Protein AF-0000000086488975 (afdb_homodimer)

Radius of gyration: 22.3 Å; Cα contacts (8 Å, |Δi|>4): 571; chains: 2; bounding box: 32×67×67 Å

Structure (mmCIF, N/CA/C/O backbone):
data_AF-0000000086488975-model_v1
#
loop_
_entity.id
_entity.type
_entity.pdbx_description
1 polymer 'D-isomer specific 2-hydroxyacid dehydrogenase NAD-binding domain-containing protein'
#
loop_
_atom_site.group_PDB
_atom_site.id
_atom_site.type_symbol
_atom_site.label_atom_id
_atom_site.label_alt_id
_atom_site.label_comp_id
_atom_site.label_asym_id
_atom_site.label_entity_id
_atom_site.label_seq_id
_atom_site.pdbx_PDB_ins_code
_atom_site.Cartn_x
_atom_site.Cartn_y
_atom_site.Cartn_z
_atom_site.occupancy
_atom_site.B_iso_or_equiv
_atom_site.auth_seq_id
_atom_site.auth_comp_id
_atom_site.auth_asym_id
_atom_site.auth_atom_id
_atom_site.pdbx_PDB_model_num
ATOM 1 N N . MET A 1 1 ? -19.516 39.25 -17.031 1 18.53 1 MET A N 1
ATOM 2 C CA . MET A 1 1 ? -18.125 39.594 -16.766 1 18.53 1 MET A CA 1
ATOM 3 C C . MET A 1 1 ? -17.5 38.625 -15.758 1 18.53 1 MET A C 1
ATOM 5 O O . MET A 1 1 ? -16.266 38.5 -15.711 1 18.53 1 MET A O 1
ATOM 9 N N . VAL A 1 2 ? -18.234 38.375 -14.617 1 23.36 2 VAL A N 1
ATOM 10 C CA . VAL A 1 2 ? -17.906 37.781 -13.328 1 23.36 2 VAL A CA 1
ATOM 11 C C . VAL A 1 2 ? -17.453 36.344 -13.523 1 23.36 2 VAL A C 1
ATOM 13 O O . VAL A 1 2 ? -17.25 35.625 -12.547 1 23.36 2 VAL A O 1
ATOM 16 N N . ARG A 1 3 ? -17.609 35.688 -14.617 1 22.56 3 ARG A N 1
ATOM 17 C CA . ARG A 1 3 ? -17.797 34.312 -15.062 1 22.56 3 ARG A CA 1
ATOM 18 C C . ARG A 1 3 ? -16.484 33.531 -14.984 1 22.56 3 ARG A C 1
ATOM 20 O O . ARG A 1 3 ? -16.469 32.312 -15.188 1 22.56 3 ARG A O 1
ATOM 27 N N . HIS A 1 4 ? -15.367 34.062 -15.461 1 26.66 4 HIS A N 1
ATOM 28 C CA . HIS A 1 4 ? -14.133 33.5 -15.977 1 26.66 4 HIS A CA 1
ATOM 29 C C . HIS A 1 4 ? -13.289 32.906 -14.844 1 26.66 4 HIS A C 1
ATOM 31 O O . HIS A 1 4 ? -12.164 32.438 -15.078 1 26.66 4 HIS A O 1
ATOM 37 N N . LEU A 1 5 ? -13.438 33.469 -13.617 1 26.7 5 LEU A N 1
ATOM 38 C CA . LEU A 1 5 ? -12.555 33.188 -12.484 1 26.7 5 LEU A CA 1
ATOM 39 C C . LEU A 1 5 ? -12.562 31.703 -12.141 1 26.7 5 LEU A C 1
ATOM 41 O O . LEU A 1 5 ? -12 31.297 -11.125 1 26.7 5 LEU A O 1
ATOM 45 N N . HIS A 1 6 ? -13.469 30.922 -12.617 1 27.59 6 HIS A N 1
ATOM 46 C CA . HIS A 1 6 ? -13.867 29.578 -12.219 1 27.59 6 HIS A CA 1
ATOM 47 C C . HIS A 1 6 ? -12.734 28.578 -12.438 1 27.59 6 HIS A C 1
ATOM 49 O O . HIS A 1 6 ? -12.578 27.641 -11.656 1 27.59 6 HIS A O 1
ATOM 55 N N . ASP A 1 7 ? -12.227 28.391 -13.633 1 29.14 7 ASP A N 1
ATOM 56 C CA . ASP A 1 7 ? -11.492 27.297 -14.258 1 29.14 7 ASP A CA 1
ATOM 57 C C . ASP A 1 7 ? -10.055 27.25 -13.758 1 29.14 7 ASP A C 1
ATOM 59 O O . ASP A 1 7 ? -9.273 26.391 -14.188 1 29.14 7 ASP A O 1
ATOM 63 N N . SER A 1 8 ? -9.32 28.344 -13.664 1 28.5 8 SER A N 1
ATOM 64 C CA . SER A 1 8 ? -7.891 28.547 -13.469 1 28.5 8 SER A CA 1
ATOM 65 C C . SER A 1 8 ? -7.406 27.891 -12.188 1 28.5 8 SER A C 1
ATOM 67 O O . SER A 1 8 ? -6.203 27.859 -11.914 1 28.5 8 SER A O 1
ATOM 69 N N . ASN A 1 9 ? -8.062 28.078 -11.039 1 29.06 9 ASN A N 1
ATOM 70 C CA . ASN A 1 9 ? -7.758 27.516 -9.727 1 29.06 9 ASN A CA 1
ATOM 71 C C . ASN A 1 9 ? -7.637 26 -9.773 1 29.06 9 ASN A C 1
ATOM 73 O O . ASN A 1 9 ? -7.539 25.344 -8.742 1 29.06 9 ASN A O 1
ATOM 77 N N . ARG A 1 10 ? -8.148 25.297 -10.758 1 27.75 10 ARG A N 1
ATOM 78 C CA . ARG A 1 10 ? -8.25 23.906 -11.188 1 27.75 10 ARG A CA 1
ATOM 79 C C . ARG A 1 10 ? -6.883 23.344 -11.562 1 27.75 10 ARG A C 1
ATOM 81 O O . ARG A 1 10 ? -6.641 22.141 -11.422 1 27.75 10 ARG A O 1
ATOM 88 N N . LYS A 1 11 ? -6.18 23.922 -12.68 1 31.08 11 LYS A N 1
ATOM 89 C CA . LYS A 1 11 ? -5.008 23.281 -13.266 1 31.08 11 LYS A CA 1
ATOM 90 C C . LYS A 1 11 ? -3.809 23.359 -12.328 1 31.08 11 LYS A C 1
ATOM 92 O O . LYS A 1 11 ? -2.695 22.984 -12.703 1 31.08 11 LYS A O 1
ATOM 97 N N . MET A 1 12 ? -3.367 24.484 -11.781 1 30.83 12 MET A N 1
ATOM 98 C CA . MET A 1 12 ? -2.186 24.641 -10.938 1 30.83 12 MET A CA 1
ATOM 99 C C . MET A 1 12 ? -2.207 23.656 -9.773 1 30.83 12 MET A C 1
ATOM 101 O O . MET A 1 12 ? -1.501 23.844 -8.781 1 30.83 12 MET A O 1
ATOM 105 N N . PRO A 1 13 ? -3.217 22.969 -9.43 1 36.94 13 PRO A N 1
ATOM 106 C CA . PRO A 1 13 ? -3.672 21.688 -8.883 1 36.94 13 PRO A CA 1
ATOM 107 C C . PRO A 1 13 ? -2.781 20.516 -9.289 1 36.94 13 PRO A C 1
ATOM 109 O O . PRO A 1 13 ? -3.146 19.359 -9.086 1 36.94 13 PRO A O 1
ATOM 112 N N . LEU A 1 14 ? -1.995 20.625 -10.266 1 36.88 14 LEU A N 1
ATOM 113 C CA . LEU A 1 14 ? -1.365 19.672 -11.172 1 36.88 14 LEU A CA 1
ATOM 114 C C . LEU A 1 14 ? -0.431 18.734 -10.406 1 36.88 14 LEU A C 1
ATOM 116 O O . LEU A 1 14 ? -0.487 17.516 -10.586 1 36.88 14 LEU A O 1
ATOM 120 N N . GLU A 1 15 ? 0.804 19.375 -10.188 1 36.97 15 GLU A N 1
ATOM 121 C CA . GLU A 1 15 ? 1.716 18.5 -9.453 1 36.97 15 GLU A CA 1
ATOM 122 C C . GLU A 1 15 ? 1.106 18.047 -8.133 1 36.97 15 GLU A C 1
ATOM 124 O O . GLU A 1 15 ? 1.262 16.891 -7.734 1 36.97 15 GLU A O 1
ATOM 129 N N . GLY A 1 16 ? 0.529 19.016 -7.312 1 38.84 16 GLY A N 1
ATOM 130 C CA . GLY A 1 16 ? -0.299 18.703 -6.16 1 38.84 16 GLY A CA 1
ATOM 131 C C . GLY A 1 16 ? -1.505 17.844 -6.496 1 38.84 16 GLY A C 1
ATOM 132 O O . GLY A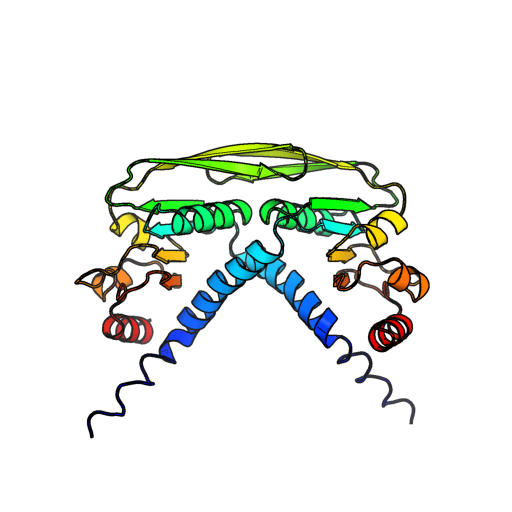 1 16 ? -1.89 16.969 -5.719 1 38.84 16 GLY A O 1
ATOM 133 N N . ASP A 1 17 ? -2.279 18.25 -7.559 1 44.53 17 ASP A N 1
ATOM 134 C CA . ASP A 1 17 ? -3.342 17.422 -8.109 1 44.53 17 ASP A CA 1
ATOM 135 C C . ASP A 1 17 ? -2.83 16.016 -8.43 1 44.53 17 ASP A C 1
ATOM 137 O O . ASP A 1 17 ? -3.523 15.031 -8.188 1 44.53 17 ASP A O 1
ATOM 141 N N . SER A 1 18 ? -1.696 16.156 -9.148 1 46.69 18 SER A N 1
ATOM 142 C CA . SER A 1 18 ? -1.121 14.859 -9.516 1 46.69 18 SER A CA 1
ATOM 143 C C . SER A 1 18 ? -0.828 14.016 -8.281 1 46.69 18 SER A C 1
ATOM 145 O O . SER A 1 18 ? -1.1 12.812 -8.258 1 46.69 18 SER A O 1
ATOM 147 N N . GLN A 1 19 ? -0.23 14.844 -7.352 1 47.66 19 GLN A N 1
ATOM 148 C CA . GLN A 1 19 ? 0.153 14.07 -6.176 1 47.66 19 GLN A CA 1
ATOM 149 C C . GLN A 1 19 ? -1.067 13.703 -5.336 1 47.66 19 GLN A C 1
ATOM 151 O O . GLN A 1 19 ? -1.127 12.609 -4.762 1 47.66 19 GLN A O 1
ATOM 156 N N . PHE A 1 20 ? -2.041 14.766 -5.398 1 50.91 20 PHE A N 1
ATOM 157 C CA . PHE A 1 20 ? -3.344 14.453 -4.82 1 50.91 20 PHE A CA 1
ATOM 158 C C . PHE A 1 20 ? -3.939 13.211 -5.473 1 50.91 20 PHE A C 1
ATOM 160 O O . PHE A 1 20 ? -4.453 12.328 -4.785 1 50.91 20 PHE A O 1
ATOM 167 N N . LYS A 1 21 ? -3.85 13.312 -6.637 1 56.5 21 LYS A N 1
ATOM 168 C CA . LYS A 1 21 ? -4.387 12.211 -7.43 1 56.5 21 LYS A CA 1
ATOM 169 C C . LYS A 1 21 ? -3.639 10.914 -7.141 1 56.5 21 LYS A C 1
ATOM 171 O O . LYS A 1 21 ? -4.242 9.836 -7.105 1 56.5 21 LYS A O 1
ATOM 176 N N . GLN A 1 22 ? -2.428 11.203 -6.672 1 60.34 22 GLN A N 1
ATOM 177 C CA . GLN A 1 22 ? -1.626 10.008 -6.43 1 60.34 22 GLN A CA 1
ATOM 178 C C . GLN A 1 22 ? -2.025 9.328 -5.125 1 60.34 22 GLN A C 1
ATOM 180 O O . GLN A 1 22 ? -2.244 8.117 -5.09 1 60.34 22 GLN A O 1
ATOM 185 N N . LEU A 1 23 ? -2.16 10.195 -4.027 1 62.16 23 LEU A N 1
ATOM 186 C CA . LEU A 1 23 ? -2.537 9.586 -2.754 1 62.16 23 LEU A CA 1
ATOM 187 C C . LEU A 1 23 ? -3.953 9.023 -2.82 1 62.16 23 LEU A C 1
ATOM 189 O O . LEU A 1 23 ? -4.223 7.945 -2.283 1 62.16 23 LEU A O 1
ATOM 193 N N . LYS A 1 24 ? -4.758 9.789 -3.439 1 65.38 24 LYS A N 1
ATOM 194 C CA . LYS A 1 24 ? -6.121 9.305 -3.633 1 65.38 24 LYS A CA 1
ATOM 195 C C . LYS A 1 24 ? -6.133 7.996 -4.414 1 65.38 24 LYS A C 1
ATOM 197 O O . LYS A 1 24 ? -6.859 7.062 -4.062 1 65.38 24 LYS A O 1
ATOM 202 N N . LYS A 1 25 ? -5.363 8.031 -5.367 1 69.5 25 LYS A N 1
ATOM 203 C CA . LYS A 1 25 ? -5.297 6.824 -6.188 1 69.5 25 LYS A CA 1
ATOM 204 C C . LYS A 1 25 ? -4.742 5.645 -5.395 1 69.5 25 LYS A C 1
ATOM 206 O O . LYS A 1 25 ? -5.262 4.531 -5.48 1 69.5 25 LYS A O 1
ATOM 211 N N . VAL A 1 26 ? -3.746 5.969 -4.637 1 68 26 VAL A N 1
ATOM 212 C CA . VAL A 1 26 ? -3.164 4.902 -3.83 1 68 26 VAL A CA 1
ATOM 213 C C . VAL A 1 26 ? -4.195 4.398 -2.82 1 68 26 VAL A C 1
ATOM 215 O O . VAL A 1 26 ? -4.32 3.191 -2.602 1 68 26 VAL A O 1
ATOM 218 N N . TYR A 1 27 ? -4.879 5.375 -2.32 1 70.88 27 TYR A N 1
ATOM 219 C CA . TYR A 1 27 ? -5.922 5.004 -1.37 1 70.88 27 TYR A CA 1
ATOM 220 C C . TYR A 1 27 ? -6.984 4.145 -2.039 1 70.88 27 TYR A C 1
ATOM 222 O O . TYR A 1 27 ? -7.391 3.111 -1.495 1 70.88 27 TYR A O 1
ATOM 230 N N . GLU A 1 28 ? -7.383 4.562 -3.121 1 74.44 28 GLU A N 1
ATOM 231 C CA . GLU A 1 28 ? -8.398 3.812 -3.852 1 74.44 28 GLU A CA 1
ATOM 232 C C . GLU A 1 28 ? -7.887 2.43 -4.242 1 74.44 28 GLU A C 1
ATOM 234 O O . GLU A 1 28 ? -8.602 1.436 -4.102 1 74.44 28 GLU A O 1
ATOM 239 N N . ASP A 1 29 ? -6.688 2.443 -4.633 1 75.06 29 ASP A N 1
ATOM 240 C CA . ASP A 1 29 ? -6.094 1.171 -5.031 1 75.06 29 ASP A CA 1
ATOM 241 C C . ASP A 1 29 ? -5.934 0.24 -3.832 1 75.06 29 ASP A C 1
ATOM 243 O O . ASP A 1 29 ? -6.23 -0.954 -3.924 1 75.06 29 ASP A O 1
ATOM 247 N N . ALA A 1 30 ? -5.48 0.81 -2.764 1 76.44 30 ALA A N 1
ATOM 248 C CA . ALA A 1 30 ? -5.305 0.006 -1.557 1 76.44 30 ALA A CA 1
ATOM 249 C C . ALA A 1 30 ? -6.633 -0.566 -1.078 1 76.44 30 ALA A C 1
ATOM 251 O O . ALA A 1 30 ? -6.711 -1.734 -0.689 1 76.44 30 ALA A O 1
ATOM 252 N N . ASN A 1 31 ? -7.59 0.26 -1.154 1 79 31 ASN A N 1
ATOM 253 C CA . ASN A 1 31 ? -8.906 -0.208 -0.74 1 79 31 ASN A CA 1
ATOM 254 C C . ASN A 1 31 ? -9.43 -1.305 -1.665 1 79 31 ASN A C 1
ATOM 256 O O . ASN A 1 31 ? -10.086 -2.244 -1.213 1 79 31 ASN A O 1
ATOM 260 N N . GLU A 1 32 ? -9.117 -1.188 -2.855 1 82 32 GLU A N 1
ATOM 261 C CA . GLU A 1 32 ? -9.562 -2.184 -3.828 1 82 32 GLU A CA 1
ATOM 262 C C . GLU A 1 32 ? -8.812 -3.498 -3.654 1 82 32 GLU A C 1
ATOM 264 O O . GLU A 1 32 ? -9.375 -4.574 -3.877 1 82 32 GLU A O 1
ATOM 269 N N . MET A 1 33 ? -7.641 -3.457 -3.156 1 85.94 33 MET A N 1
ATOM 270 C CA . MET A 1 33 ? -6.781 -4.637 -3.107 1 85.94 33 MET A CA 1
ATOM 271 C C . MET A 1 33 ? -6.906 -5.344 -1.763 1 85.94 33 MET A C 1
ATOM 273 O O . MET A 1 33 ? -6.676 -6.551 -1.669 1 85.94 33 MET A O 1
ATOM 277 N N . ALA A 1 34 ? -7.27 -4.543 -0.799 1 89.69 34 ALA A N 1
ATOM 278 C CA . ALA A 1 34 ? -7.387 -5.141 0.528 1 89.69 34 ALA A CA 1
ATOM 279 C C . ALA A 1 34 ? -8.367 -6.312 0.52 1 89.69 34 ALA A C 1
ATOM 281 O O . ALA A 1 34 ? -9.453 -6.215 -0.059 1 89.69 34 ALA A O 1
ATOM 282 N N . GLY A 1 35 ? -7.902 -7.441 1.062 1 94.19 35 GLY A N 1
ATOM 283 C CA . GLY A 1 35 ? -8.742 -8.625 1.168 1 94.19 35 GLY A CA 1
ATOM 284 C C . GLY A 1 35 ? -8.664 -9.516 -0.056 1 94.19 35 GLY A C 1
ATOM 285 O O . GLY A 1 35 ? -9.086 -10.68 -0.012 1 94.19 35 GLY A O 1
ATOM 286 N N . LYS A 1 36 ? -8.172 -9 -1.146 1 93.75 36 LYS A N 1
ATOM 287 C CA . LYS A 1 36 ? -7.973 -9.828 -2.334 1 93.75 36 LYS A CA 1
ATOM 288 C C . LYS A 1 36 ? -6.715 -10.688 -2.201 1 93.75 36 LYS A C 1
ATOM 290 O O . LYS A 1 36 ? -5.863 -10.414 -1.354 1 93.75 36 LYS A O 1
ATOM 295 N N . THR A 1 37 ? -6.613 -11.68 -3.041 1 97.12 37 THR A N 1
ATOM 296 C CA . THR A 1 37 ? -5.504 -12.617 -2.918 1 97.12 37 THR A CA 1
ATOM 297 C C . THR A 1 37 ? -4.418 -12.305 -3.945 1 97.12 37 THR A C 1
ATOM 299 O O . THR A 1 37 ? -4.691 -12.242 -5.145 1 97.12 37 THR A O 1
ATOM 302 N N . LEU A 1 38 ? -3.26 -12.141 -3.441 1 95.06 38 LEU A N 1
ATOM 303 C CA . LEU A 1 38 ? -2.057 -12.008 -4.258 1 95.06 38 LEU A CA 1
ATOM 304 C C . LEU A 1 38 ? -1.302 -13.328 -4.328 1 95.06 38 LEU A C 1
ATOM 306 O O . LEU A 1 38 ? -0.848 -13.844 -3.303 1 95.06 38 LEU A O 1
ATOM 310 N N . GLY A 1 39 ? -1.226 -13.875 -5.512 1 96.75 39 GLY A N 1
ATOM 311 C CA . GLY A 1 39 ? -0.365 -15.023 -5.777 1 96.75 39 GLY A CA 1
ATOM 312 C C . GLY A 1 39 ? 0.999 -14.625 -6.312 1 96.75 39 GLY A C 1
ATOM 313 O O . GLY A 1 39 ? 1.097 -13.977 -7.355 1 96.75 39 GLY A O 1
ATOM 314 N N . VAL A 1 40 ? 2.047 -15.055 -5.633 1 95 40 VAL A N 1
ATOM 315 C CA . VAL A 1 40 ? 3.406 -14.711 -6.043 1 95 40 VAL A CA 1
ATOM 316 C C . VAL A 1 40 ? 4.152 -15.977 -6.469 1 95 40 VAL A C 1
ATOM 318 O O . VAL A 1 40 ? 4.254 -16.938 -5.695 1 95 40 VAL A O 1
ATOM 321 N N . VAL A 1 41 ? 4.637 -15.961 -7.684 1 94.81 41 VAL A N 1
ATOM 322 C CA . VAL A 1 41 ? 5.426 -17.078 -8.195 1 94.81 41 VAL A CA 1
ATOM 323 C C . VAL A 1 41 ? 6.906 -16.703 -8.211 1 94.81 41 VAL A C 1
ATOM 325 O O . VAL A 1 41 ? 7.332 -15.867 -9.016 1 94.81 41 VAL A O 1
ATOM 328 N N . GLY A 1 42 ? 7.629 -17.328 -7.363 1 94.5 42 GLY A N 1
ATOM 329 C CA . GLY A 1 42 ? 9.023 -16.984 -7.141 1 94.5 42 GLY A CA 1
ATOM 330 C C . GLY A 1 42 ? 9.266 -16.312 -5.809 1 94.5 42 GLY A C 1
ATOM 331 O O . GLY A 1 42 ? 8.75 -15.211 -5.562 1 94.5 42 GLY A O 1
ATOM 332 N N . LEU A 1 43 ? 10.086 -16.969 -4.945 1 95.38 43 LEU A N 1
ATOM 333 C CA . LEU A 1 43 ? 10.344 -16.438 -3.611 1 95.38 43 LEU A CA 1
ATOM 334 C C . LEU A 1 43 ? 11.789 -15.945 -3.494 1 95.38 43 LEU A C 1
ATOM 336 O O . LEU A 1 43 ? 12.43 -16.141 -2.459 1 95.38 43 LEU A O 1
ATOM 340 N N . GLY A 1 44 ? 12.242 -15.438 -4.59 1 91.88 44 GLY A N 1
ATOM 341 C CA . GLY A 1 44 ? 13.492 -14.695 -4.555 1 91.88 44 GLY A CA 1
ATOM 342 C C . GLY A 1 44 ? 13.352 -13.312 -3.932 1 91.88 44 GLY A C 1
ATOM 343 O O . GLY A 1 44 ? 12.32 -13.008 -3.322 1 91.88 44 GLY A O 1
ATOM 344 N N . ARG A 1 45 ? 14.336 -12.5 -4.113 1 89.19 45 ARG A N 1
ATOM 345 C CA . ARG A 1 45 ? 14.398 -11.188 -3.482 1 89.19 45 ARG A CA 1
ATOM 346 C C . ARG A 1 45 ? 13.211 -10.32 -3.902 1 89.19 45 ARG A C 1
ATOM 348 O O . ARG A 1 45 ? 12.523 -9.742 -3.057 1 89.19 45 ARG A O 1
ATOM 355 N N . ILE A 1 46 ? 12.953 -10.281 -5.168 1 86.19 46 ILE A N 1
ATOM 356 C CA . ILE A 1 46 ? 11.906 -9.422 -5.691 1 86.19 46 ILE A CA 1
ATOM 357 C C . ILE A 1 46 ? 10.539 -9.977 -5.301 1 86.19 46 ILE A C 1
ATOM 359 O O . ILE A 1 46 ? 9.617 -9.219 -4.977 1 86.19 46 ILE A O 1
ATOM 363 N N . GLY A 1 47 ? 10.344 -11.297 -5.383 1 90.75 47 GLY A N 1
ATOM 364 C CA . GLY A 1 47 ? 9.102 -11.914 -4.941 1 90.75 47 GLY A CA 1
ATOM 365 C C . GLY A 1 47 ? 8.766 -11.609 -3.494 1 90.75 47 GLY A C 1
ATOM 366 O O . GLY A 1 47 ? 7.613 -11.312 -3.168 1 90.75 47 GLY A O 1
ATOM 367 N N . ILE A 1 48 ? 9.82 -11.594 -2.693 1 93.12 48 ILE A N 1
ATOM 368 C CA . ILE A 1 48 ? 9.656 -11.32 -1.27 1 93.12 48 ILE A CA 1
ATOM 369 C C . ILE A 1 48 ? 9.227 -9.867 -1.064 1 93.12 48 ILE A C 1
ATOM 371 O O . ILE A 1 48 ? 8.328 -9.586 -0.264 1 93.12 48 ILE A O 1
ATOM 375 N N . GLU A 1 49 ? 9.883 -8.992 -1.771 1 89.12 49 GLU A N 1
ATOM 376 C CA . GLU A 1 49 ? 9.484 -7.594 -1.664 1 89.12 49 GLU A CA 1
ATOM 377 C C . GLU A 1 49 ? 8.039 -7.395 -2.111 1 89.12 49 GLU A C 1
ATOM 379 O O . GLU A 1 49 ? 7.305 -6.605 -1.514 1 89.12 49 GLU A O 1
ATOM 384 N N . THR A 1 50 ? 7.637 -8.109 -3.125 1 89.25 50 THR A N 1
ATOM 385 C CA . THR A 1 50 ? 6.258 -8.047 -3.594 1 89.25 50 THR A CA 1
ATOM 386 C C . THR A 1 50 ? 5.293 -8.539 -2.52 1 89.25 50 THR A C 1
ATOM 388 O O . THR A 1 50 ? 4.242 -7.938 -2.293 1 89.25 50 THR A O 1
ATOM 391 N N . ILE A 1 51 ? 5.688 -9.562 -1.866 1 94.19 51 ILE A N 1
ATOM 392 C CA . ILE A 1 51 ? 4.863 -10.117 -0.796 1 94.19 51 ILE A CA 1
ATOM 393 C C . ILE A 1 51 ? 4.715 -9.094 0.325 1 94.19 51 ILE A C 1
ATOM 395 O O . ILE A 1 51 ? 3.611 -8.883 0.836 1 94.19 51 ILE A O 1
ATOM 399 N N . LYS A 1 52 ? 5.816 -8.445 0.694 1 92.5 52 LYS A N 1
ATOM 400 C CA . LYS A 1 52 ? 5.773 -7.438 1.754 1 92.5 52 LYS A CA 1
ATOM 401 C C . LYS A 1 52 ? 4.777 -6.332 1.425 1 92.5 52 LYS A C 1
ATOM 403 O O . LYS A 1 52 ? 3.994 -5.918 2.283 1 92.5 52 LYS A O 1
ATOM 408 N N . ILE A 1 53 ? 4.836 -6 0.186 1 87.62 53 ILE A N 1
ATOM 409 C CA . ILE A 1 53 ? 3.934 -4.945 -0.257 1 87.62 53 ILE A CA 1
ATOM 410 C C . ILE A 1 53 ? 2.49 -5.434 -0.182 1 87.62 53 ILE A C 1
ATOM 412 O O . ILE A 1 53 ? 1.613 -4.727 0.32 1 87.62 53 ILE A O 1
ATOM 416 N N . GLY A 1 54 ? 2.189 -6.566 -0.681 1 91.56 54 GLY A N 1
ATOM 417 C CA . GLY A 1 54 ? 0.85 -7.125 -0.61 1 91.56 54 GLY A CA 1
ATOM 418 C C . GLY A 1 54 ? 0.309 -7.199 0.806 1 91.56 54 GLY A C 1
ATOM 419 O O . GLY A 1 54 ? -0.845 -6.844 1.056 1 91.56 54 GLY A O 1
ATOM 420 N N . ILE A 1 55 ? 1.184 -7.625 1.694 1 93.81 55 ILE A N 1
ATOM 421 C CA . ILE A 1 55 ? 0.785 -7.703 3.096 1 93.81 55 ILE A CA 1
ATOM 422 C C . ILE A 1 55 ? 0.446 -6.309 3.617 1 93.81 55 ILE A C 1
ATOM 424 O O . ILE A 1 55 ? -0.586 -6.117 4.262 1 93.81 55 ILE A O 1
ATOM 428 N N . GLY A 1 56 ? 1.279 -5.402 3.334 1 89.56 56 GLY A N 1
ATOM 429 C CA . GLY A 1 56 ? 1.055 -4.027 3.754 1 89.56 56 GLY A CA 1
ATOM 430 C C . GLY A 1 56 ? -0.246 -3.449 3.23 1 89.56 56 GLY A C 1
ATOM 431 O O . GLY A 1 56 ? -0.876 -2.623 3.896 1 89.56 56 GLY A O 1
ATOM 432 N N . LEU A 1 57 ? -0.639 -3.893 2.129 1 87.25 57 LEU A N 1
ATOM 433 C CA . LEU A 1 57 ? -1.852 -3.383 1.499 1 87.25 57 LEU A CA 1
ATOM 434 C C . LEU A 1 57 ? -3.082 -4.129 2.002 1 87.25 57 LEU A C 1
ATOM 436 O O . LEU A 1 57 ? -4.203 -3.855 1.564 1 87.25 57 LEU A O 1
ATOM 440 N N . GLY A 1 58 ? -2.838 -5.074 2.861 1 91.62 58 GLY A N 1
ATOM 441 C CA . GLY A 1 58 ? -3.945 -5.809 3.451 1 91.62 58 GLY A CA 1
ATOM 442 C C . GLY A 1 58 ? -4.426 -6.957 2.586 1 91.62 58 GLY A C 1
ATOM 443 O O . GLY A 1 58 ? -5.566 -7.406 2.721 1 91.62 58 GLY A O 1
ATOM 444 N N . MET A 1 59 ? -3.611 -7.434 1.721 1 93.81 59 MET A N 1
ATOM 445 C CA . MET A 1 59 ? -3.99 -8.531 0.836 1 93.81 59 MET A CA 1
ATOM 446 C C . MET A 1 59 ? -3.746 -9.875 1.507 1 93.81 59 MET A C 1
ATOM 448 O O . MET A 1 59 ? -2.932 -9.984 2.426 1 93.81 59 MET A O 1
ATOM 452 N N . ASN A 1 60 ? -4.496 -10.883 1.025 1 97.44 60 ASN 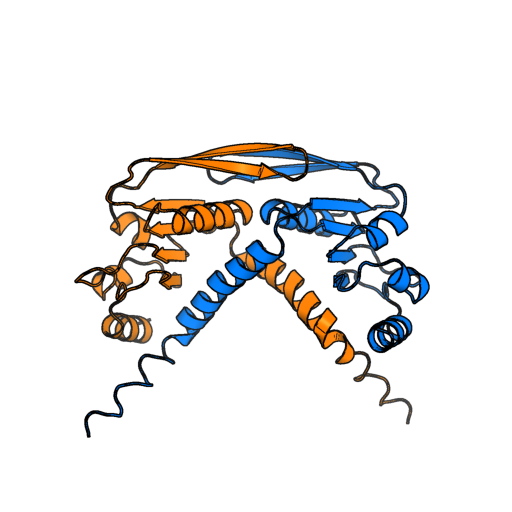A N 1
ATOM 453 C CA . ASN A 1 60 ? -4.078 -12.266 1.259 1 97.44 60 ASN A CA 1
ATOM 454 C C . ASN A 1 60 ? -2.932 -12.664 0.336 1 97.44 60 ASN A C 1
ATOM 456 O O . ASN A 1 60 ? -2.916 -12.297 -0.839 1 97.44 60 ASN A O 1
ATOM 460 N N . VAL A 1 61 ? -2.029 -13.492 0.89 1 97.88 61 VAL A N 1
ATOM 461 C CA . VAL A 1 61 ? -0.875 -13.836 0.067 1 97.88 61 VAL A CA 1
ATOM 462 C C . VAL A 1 61 ? -0.731 -15.359 -0.007 1 97.88 61 VAL A C 1
ATOM 464 O O . VAL A 1 61 ? -0.796 -16.047 1.016 1 97.88 61 VAL A O 1
ATOM 467 N N . ILE A 1 62 ? -0.592 -15.883 -1.166 1 98.38 62 ILE A N 1
ATOM 468 C CA . ILE A 1 62 ? -0.13 -17.234 -1.421 1 98.38 62 ILE A CA 1
ATOM 469 C C . ILE A 1 62 ? 1.071 -17.203 -2.363 1 98.38 62 ILE A C 1
ATOM 471 O O . ILE A 1 62 ? 1.189 -16.312 -3.199 1 98.38 62 ILE A O 1
ATOM 475 N N . ALA A 1 63 ? 1.925 -18.172 -2.223 1 98.44 63 ALA A N 1
ATOM 476 C CA . ALA A 1 63 ? 3.16 -18.141 -3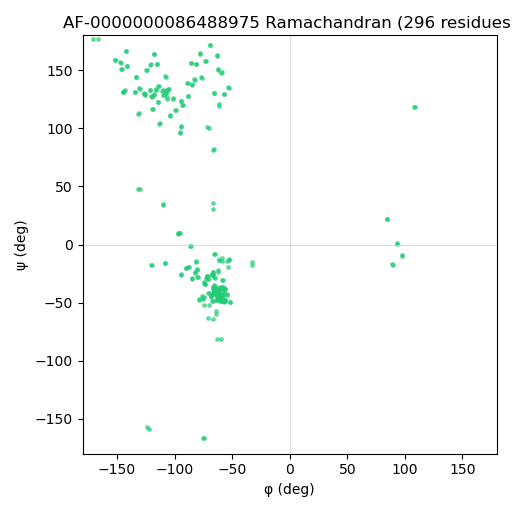 1 98.44 63 ALA A CA 1
ATOM 477 C C . ALA A 1 63 ? 3.539 -19.531 -3.48 1 98.44 63 ALA A C 1
ATOM 479 O O . ALA A 1 63 ? 3.119 -20.531 -2.895 1 98.44 63 ALA A O 1
ATOM 480 N N . TYR A 1 64 ? 4.266 -19.562 -4.582 1 97.94 64 TYR A N 1
ATOM 481 C CA . TYR A 1 64 ? 4.836 -20.781 -5.125 1 97.94 64 TYR A CA 1
ATOM 482 C C . TYR A 1 64 ? 6.289 -20.578 -5.531 1 97.94 64 TYR A C 1
ATOM 484 O O . TYR A 1 64 ? 6.625 -19.594 -6.184 1 97.94 64 TYR A O 1
ATOM 492 N N . ASP A 1 65 ? 7.066 -21.484 -5.09 1 96.5 65 ASP A N 1
ATOM 493 C CA . ASP A 1 65 ? 8.445 -21.578 -5.555 1 96.5 65 ASP A CA 1
ATOM 494 C C . ASP A 1 65 ? 8.906 -23.031 -5.668 1 96.5 65 ASP A C 1
ATOM 496 O O . ASP A 1 65 ? 8.711 -23.812 -4.742 1 96.5 65 ASP A O 1
ATOM 500 N N . LYS A 1 66 ? 9.477 -23.281 -6.746 1 93.19 66 LYS A N 1
ATOM 501 C CA . LYS A 1 66 ? 9.875 -24.656 -7.027 1 93.19 66 LYS A CA 1
ATOM 502 C C .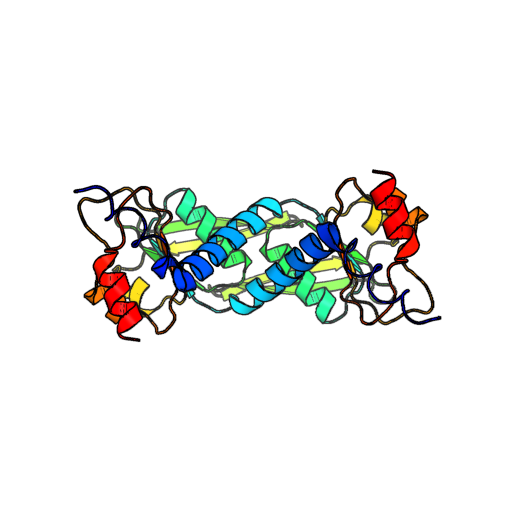 LYS A 1 66 ? 10.969 -25.109 -6.066 1 93.19 66 LYS A C 1
ATOM 504 O O . LYS A 1 66 ? 11.039 -26.297 -5.719 1 93.19 66 LYS A O 1
ATOM 509 N N . PHE A 1 67 ? 11.75 -24.234 -5.531 1 95.06 67 PHE A N 1
ATOM 510 C CA . PHE A 1 67 ? 12.953 -24.641 -4.816 1 95.06 67 PHE A CA 1
ATOM 511 C C . PHE A 1 67 ? 12.906 -24.172 -3.367 1 95.06 67 PHE A C 1
ATOM 513 O O . PHE A 1 67 ? 13.656 -24.672 -2.525 1 95.06 67 PHE A O 1
ATOM 520 N N . ILE A 1 68 ? 12.078 -23.25 -3.041 1 96.12 68 ILE A N 1
ATOM 521 C CA . ILE A 1 68 ? 12 -22.703 -1.695 1 96.12 68 ILE A CA 1
ATOM 522 C C . ILE A 1 68 ? 10.664 -23.078 -1.057 1 96.12 68 ILE A C 1
ATOM 524 O O . ILE A 1 68 ? 9.641 -22.453 -1.346 1 96.12 68 ILE A O 1
ATOM 528 N N . PRO A 1 69 ? 10.672 -24 -0.183 1 96.94 69 PRO A N 1
ATOM 529 C CA . PRO A 1 69 ? 9.406 -24.469 0.379 1 96.94 69 PRO A CA 1
ATOM 530 C C . PRO A 1 69 ? 8.789 -23.484 1.363 1 96.94 69 PRO A C 1
ATOM 532 O O . PRO A 1 69 ? 7.562 -23.422 1.498 1 96.94 69 PRO A O 1
ATOM 535 N N . THR A 1 70 ? 9.68 -22.766 2.1 1 97.62 70 THR A N 1
ATOM 536 C CA . THR A 1 70 ? 9.195 -21.797 3.07 1 97.62 70 THR A CA 1
ATOM 537 C C . THR A 1 70 ? 10.133 -20.594 3.152 1 97.62 70 THR A C 1
ATOM 539 O O . THR A 1 70 ? 11.32 -20.719 2.84 1 97.62 70 THR A O 1
ATOM 542 N N . LYS A 1 71 ? 9.602 -19.516 3.471 1 97.62 71 LYS A N 1
ATOM 543 C CA . LYS A 1 71 ? 10.367 -18.297 3.73 1 97.62 71 LYS A CA 1
ATOM 544 C C . LYS A 1 71 ? 9.727 -17.469 4.852 1 97.62 71 LYS A C 1
ATOM 546 O O . LYS A 1 71 ? 8.508 -17.297 4.887 1 97.62 71 LYS A O 1
ATOM 551 N N . ASP A 1 72 ? 10.539 -17.047 5.816 1 97.94 72 ASP A N 1
ATOM 552 C CA . ASP A 1 72 ? 10.086 -16.094 6.82 1 97.94 72 ASP A CA 1
ATOM 553 C C . ASP A 1 72 ? 10.305 -14.656 6.352 1 97.94 72 ASP A C 1
ATOM 555 O O . ASP A 1 72 ? 11.406 -14.289 5.945 1 97.94 72 ASP A O 1
ATOM 559 N N . ILE A 1 73 ? 9.266 -13.914 6.418 1 96.94 73 ILE A N 1
ATOM 560 C CA . ILE A 1 73 ? 9.32 -12.508 6.012 1 96.94 73 ILE A CA 1
ATOM 561 C C . ILE A 1 73 ? 9.008 -11.609 7.207 1 96.94 73 ILE A C 1
ATOM 563 O O . ILE A 1 73 ? 7.988 -11.789 7.871 1 96.94 73 ILE A O 1
ATOM 567 N N . GLN A 1 74 ? 9.852 -10.688 7.418 1 96.31 74 GLN A N 1
ATOM 568 C CA . GLN A 1 74 ? 9.648 -9.758 8.523 1 96.31 74 GLN A CA 1
ATOM 569 C C . GLN A 1 74 ? 9.211 -8.383 8.016 1 96.31 74 GLN A C 1
ATOM 571 O O . GLN A 1 74 ? 9.805 -7.848 7.078 1 96.31 74 GLN A O 1
ATOM 576 N N . LEU A 1 75 ? 8.211 -7.844 8.602 1 95.12 75 LEU A N 1
ATOM 577 C CA . LEU A 1 75 ? 7.805 -6.461 8.383 1 95.12 75 LEU A CA 1
ATOM 578 C C . LEU A 1 75 ? 8.086 -5.613 9.625 1 95.12 75 LEU A C 1
ATOM 580 O O . LEU A 1 75 ? 7.75 -6.012 10.742 1 95.12 75 LEU A O 1
ATOM 584 N N . ASN A 1 76 ? 8.695 -4.473 9.367 1 95.25 76 ASN A N 1
ATOM 585 C CA . ASN A 1 76 ? 8.938 -3.498 10.422 1 95.25 76 ASN A CA 1
ATOM 586 C C . ASN A 1 76 ? 8.031 -2.277 10.281 1 95.25 76 ASN A C 1
ATOM 588 O O . ASN A 1 76 ? 7.773 -1.815 9.172 1 95.25 76 ASN A O 1
ATOM 592 N N . PHE A 1 77 ? 7.641 -1.77 11.391 1 95.56 77 PHE A N 1
ATOM 593 C CA . PHE A 1 77 ? 6.715 -0.642 11.375 1 95.56 77 PHE A CA 1
ATOM 594 C C . PHE A 1 77 ? 7.348 0.589 12.008 1 95.56 77 PHE A C 1
ATOM 596 O O . PHE A 1 77 ? 8.367 0.484 12.695 1 95.56 77 PHE A O 1
ATOM 603 N N . PHE A 1 78 ? 6.773 1.712 11.781 1 94.69 78 PHE A N 1
ATOM 604 C CA . PHE A 1 78 ? 7.367 3.012 12.062 1 94.69 78 PHE A CA 1
ATOM 605 C C . PHE A 1 78 ? 7.523 3.215 13.57 1 94.69 78 PHE A C 1
ATOM 607 O O . PHE A 1 78 ? 8.359 4.012 14.008 1 94.69 78 PHE A O 1
ATOM 614 N N . ASP A 1 79 ? 6.754 2.537 14.375 1 95.81 79 ASP A N 1
ATOM 615 C CA . ASP A 1 79 ? 6.781 2.754 15.812 1 95.81 79 ASP A CA 1
ATOM 616 C C . ASP A 1 79 ? 7.68 1.731 16.5 1 95.81 79 ASP A C 1
ATOM 618 O O . ASP A 1 79 ? 7.598 1.546 17.719 1 95.81 79 ASP A O 1
ATOM 622 N N . GLY A 1 80 ? 8.445 0.96 15.742 1 96.06 80 GLY A N 1
ATOM 623 C CA . GLY A 1 80 ? 9.422 0.027 16.281 1 96.06 80 GLY A CA 1
ATOM 624 C C . GLY A 1 80 ? 8.898 -1.394 16.375 1 96.06 80 GLY A C 1
ATOM 625 O O . GLY A 1 80 ? 9.664 -2.324 16.656 1 96.06 80 GLY A O 1
ATOM 626 N N . GLN A 1 81 ? 7.605 -1.577 16.156 1 96.81 81 GLN A N 1
ATOM 627 C CA . GLN A 1 81 ? 7.035 -2.92 16.141 1 96.81 81 GLN A CA 1
ATOM 628 C C . GLN A 1 81 ? 7.438 -3.678 14.883 1 96.81 81 GLN A C 1
ATOM 630 O O . GLN A 1 81 ? 7.848 -3.07 13.891 1 96.81 81 GLN A O 1
ATOM 635 N N . SER A 1 82 ? 7.363 -5.074 15 1 96.62 82 SER A N 1
ATOM 636 C CA . SER A 1 82 ? 7.613 -5.922 13.836 1 96.62 82 SER A CA 1
ATOM 637 C C . SER A 1 82 ? 6.766 -7.188 13.883 1 96.62 82 SER A C 1
ATOM 639 O O . SER A 1 82 ? 6.305 -7.594 14.953 1 96.62 82 SER A O 1
ATOM 641 N N . LEU A 1 83 ? 6.535 -7.77 12.773 1 96.62 83 LEU A N 1
ATOM 642 C CA . LEU A 1 83 ? 5.867 -9.055 12.641 1 96.62 83 LEU A CA 1
ATOM 643 C C . LEU A 1 83 ? 6.621 -9.961 11.672 1 96.62 83 LEU A C 1
ATOM 645 O O . LEU A 1 83 ? 7.152 -9.492 10.664 1 96.62 83 LEU A O 1
ATOM 649 N N . THR A 1 84 ? 6.629 -11.203 11.977 1 97.81 84 THR A N 1
ATOM 650 C CA . THR A 1 84 ? 7.188 -12.203 11.07 1 97.81 84 THR A CA 1
ATOM 651 C C . THR A 1 84 ? 6.082 -13.031 10.43 1 97.81 84 THR A C 1
ATOM 653 O O . THR A 1 84 ? 5.191 -13.531 11.117 1 97.81 84 THR A O 1
ATOM 656 N N . PHE A 1 85 ? 6.129 -13.172 9.141 1 97.81 85 PHE A N 1
ATOM 657 C CA . PHE A 1 85 ? 5.195 -13.984 8.375 1 97.81 85 PHE A CA 1
ATOM 658 C C . PHE A 1 85 ? 5.883 -15.227 7.828 1 97.81 85 PHE A C 1
ATOM 660 O O . PHE A 1 85 ? 6.906 -15.133 7.152 1 97.81 85 PHE A O 1
ATOM 667 N N . HIS A 1 86 ? 5.316 -16.344 8.062 1 98.12 86 HIS A N 1
ATOM 668 C CA . HIS A 1 86 ? 5.84 -17.609 7.559 1 98.12 86 HIS A CA 1
ATOM 669 C C . HIS A 1 86 ? 5.176 -17.984 6.242 1 98.12 86 HIS A C 1
ATOM 671 O O . HIS A 1 86 ? 4.062 -18.516 6.23 1 98.12 86 HIS A O 1
ATOM 677 N N . ILE A 1 87 ? 5.895 -17.75 5.191 1 98.06 87 ILE A N 1
ATOM 678 C CA . ILE A 1 87 ? 5.34 -17.984 3.865 1 98.06 87 ILE A CA 1
ATOM 679 C C . ILE A 1 87 ? 5.707 -19.391 3.398 1 98.06 87 ILE A C 1
ATOM 681 O O . ILE A 1 87 ? 6.891 -19.734 3.283 1 98.06 87 ILE A O 1
ATOM 685 N N . LYS A 1 88 ? 4.738 -20.172 3.143 1 97.62 88 LYS A N 1
ATOM 686 C CA . LYS A 1 88 ? 4.93 -21.516 2.609 1 97.62 88 LYS A CA 1
ATOM 687 C C . LYS A 1 88 ? 4.562 -21.578 1.129 1 97.62 88 LYS A C 1
ATOM 689 O O . LYS A 1 88 ? 3.516 -21.062 0.722 1 97.62 88 LYS A O 1
ATOM 694 N N . SER A 1 89 ? 5.414 -22.188 0.373 1 98.31 89 SER A N 1
ATOM 695 C CA . SER A 1 89 ? 5.07 -22.438 -1.022 1 98.31 89 SER A CA 1
ATOM 696 C C . SER A 1 89 ? 3.906 -23.422 -1.139 1 98.31 89 SER A C 1
ATOM 698 O O . SER A 1 89 ? 3.912 -24.484 -0.503 1 98.31 89 SER A O 1
ATOM 700 N N . VAL A 1 90 ? 2.939 -23.078 -1.892 1 98.06 90 VAL A N 1
ATOM 701 C CA . VAL A 1 90 ? 1.86 -24.016 -2.168 1 98.06 90 VAL A CA 1
ATOM 702 C C . VAL A 1 90 ? 2.377 -25.156 -3.043 1 98.06 90 VAL A C 1
ATOM 704 O O . VAL A 1 90 ? 3.469 -25.062 -3.611 1 98.06 90 VAL A O 1
ATOM 707 N N . ASP A 1 91 ? 1.603 -26.125 -3.229 1 96.12 91 ASP A N 1
ATOM 708 C CA . ASP A 1 91 ? 2.084 -27.391 -3.789 1 96.12 91 ASP A CA 1
ATOM 709 C C . ASP A 1 91 ? 2.168 -27.312 -5.312 1 96.12 91 ASP A C 1
ATOM 711 O O . ASP A 1 91 ? 2.861 -28.109 -5.941 1 96.12 91 ASP A O 1
ATOM 715 N N . SER A 1 92 ? 1.356 -26.391 -5.879 1 96.62 92 SER A N 1
ATOM 716 C CA . SER A 1 92 ? 1.338 -26.359 -7.34 1 96.62 92 SER A CA 1
ATOM 717 C C . SER A 1 92 ? 1.003 -24.953 -7.848 1 96.62 92 SER A C 1
ATOM 719 O O . SER A 1 92 ? 0.325 -24.188 -7.164 1 96.62 92 SER A O 1
ATOM 721 N N . LEU A 1 93 ? 1.35 -24.719 -8.992 1 95.62 93 LEU A N 1
ATOM 722 C CA . LEU A 1 93 ? 0.998 -23.484 -9.664 1 95.62 93 LEU A CA 1
ATOM 723 C C . LEU A 1 93 ? -0.51 -23.375 -9.867 1 95.62 93 LEU A C 1
ATOM 725 O O . LEU A 1 93 ? -1.067 -22.281 -9.875 1 95.62 93 LEU A O 1
ATOM 729 N N . GLU A 1 94 ? -1.117 -24.5 -9.977 1 97.19 94 GLU A N 1
ATOM 730 C CA . GLU A 1 94 ? -2.564 -24.531 -10.164 1 97.19 94 GLU A CA 1
ATOM 731 C C . GLU A 1 94 ? -3.283 -23.812 -9.023 1 97.19 94 GLU A C 1
ATOM 733 O O . GLU A 1 94 ? -4.27 -23.109 -9.258 1 97.19 94 GLU A O 1
ATOM 738 N N . THR A 1 95 ? -2.744 -23.984 -7.855 1 98.06 95 THR A N 1
ATOM 739 C CA . THR A 1 95 ? -3.328 -23.312 -6.699 1 98.06 95 THR A CA 1
ATOM 740 C C . THR A 1 95 ? -3.25 -21.797 -6.855 1 98.06 95 THR A C 1
ATOM 742 O O . THR A 1 95 ? -4.203 -21.078 -6.539 1 98.06 95 THR A O 1
ATOM 745 N N . ILE A 1 96 ? -2.207 -21.297 -7.352 1 97.75 96 ILE A N 1
ATOM 746 C CA . ILE A 1 96 ? -2.016 -19.875 -7.582 1 97.75 96 ILE A CA 1
ATOM 747 C C . ILE A 1 96 ? -3.033 -19.375 -8.609 1 97.75 96 ILE A C 1
ATOM 749 O O . ILE A 1 96 ? -3.723 -18.375 -8.375 1 97.75 96 ILE A O 1
ATOM 753 N N . TYR A 1 97 ? -3.146 -20.094 -9.695 1 95.06 97 TYR A N 1
ATOM 754 C CA . TYR A 1 97 ? -4.043 -19.672 -10.766 1 95.06 97 TYR A CA 1
ATOM 755 C C . TYR A 1 97 ? -5.484 -19.625 -10.281 1 95.06 97 TYR A C 1
ATOM 757 O O . TYR A 1 97 ? -6.199 -18.656 -10.547 1 95.06 97 TYR A O 1
ATOM 765 N N . LYS A 1 98 ? -5.879 -20.562 -9.492 1 97.5 98 LYS A N 1
ATOM 766 C CA . LYS A 1 98 ? -7.281 -20.734 -9.117 1 97.5 98 LYS A CA 1
ATOM 767 C C . LYS A 1 98 ? -7.68 -19.75 -8.016 1 97.5 98 LYS A C 1
ATOM 769 O O . LYS A 1 98 ? -8.836 -19.328 -7.949 1 97.5 98 LYS A O 1
ATOM 774 N N . GLN A 1 99 ? -6.73 -19.359 -7.215 1 97.88 99 GLN A N 1
ATOM 775 C CA . GLN A 1 99 ? -7.125 -18.672 -5.988 1 97.88 99 GLN A CA 1
ATOM 776 C C . GLN A 1 99 ? -6.789 -17.188 -6.055 1 97.88 99 GLN A C 1
ATOM 778 O O . GLN A 1 99 ? -7.316 -16.391 -5.277 1 97.88 99 GLN A O 1
ATOM 783 N N . SER A 1 100 ? -5.996 -16.797 -6.934 1 96.31 100 SER A N 1
ATOM 784 C CA . SER A 1 100 ? -5.461 -15.445 -6.91 1 96.31 100 SER A CA 1
ATOM 785 C C . SER A 1 100 ? -6.359 -14.484 -7.68 1 96.31 100 SER A C 1
ATOM 787 O O . SER A 1 100 ? -6.902 -14.836 -8.727 1 96.31 100 SER A O 1
ATOM 789 N N . ASP A 1 101 ? -6.5 -13.312 -7.055 1 91.94 101 ASP A N 1
ATOM 790 C CA . ASP A 1 101 ? -7.062 -12.188 -7.805 1 91.94 101 ASP A CA 1
ATOM 791 C C . ASP A 1 101 ? -5.98 -11.469 -8.602 1 91.94 101 ASP A C 1
ATOM 793 O O . ASP A 1 101 ? -6.262 -10.891 -9.656 1 91.94 101 ASP A O 1
ATOM 797 N N . PHE A 1 102 ? -4.766 -11.523 -8.07 1 88.56 102 PHE A N 1
ATOM 798 C CA . PHE A 1 102 ? -3.557 -10.984 -8.688 1 88.56 102 PHE A CA 1
ATOM 799 C C . PHE A 1 102 ? -2.439 -12.023 -8.672 1 88.56 102 PHE A C 1
ATOM 801 O O . PHE A 1 102 ? -2.209 -12.688 -7.66 1 88.56 102 PHE A O 1
ATOM 808 N N . ILE A 1 103 ? -1.787 -12.125 -9.844 1 91.19 103 ILE A N 1
ATOM 809 C CA . ILE A 1 103 ? -0.666 -13.055 -9.914 1 91.19 103 ILE A CA 1
ATOM 810 C C . ILE A 1 103 ? 0.58 -12.32 -10.406 1 91.19 103 ILE A C 1
ATOM 812 O O . ILE A 1 103 ? 0.532 -11.609 -11.414 1 91.19 103 ILE A O 1
ATOM 816 N N . SER A 1 104 ? 1.645 -12.477 -9.68 1 88.69 104 SER A N 1
ATOM 817 C CA . SER A 1 104 ? 2.916 -11.875 -10.07 1 88.69 104 SER A CA 1
ATOM 818 C C . SER A 1 104 ? 3.998 -12.938 -10.242 1 88.69 104 SER A C 1
ATOM 820 O O . SER A 1 104 ? 4.211 -13.758 -9.344 1 88.69 104 SER A O 1
ATOM 822 N N . PHE A 1 105 ? 4.738 -12.867 -11.344 1 88.88 105 PHE A N 1
ATOM 823 C CA . PHE A 1 105 ? 5.789 -13.836 -11.633 1 88.88 105 PHE A CA 1
ATOM 824 C C . PHE A 1 105 ? 7.164 -13.211 -11.43 1 88.88 105 PHE A C 1
ATOM 826 O O . PHE A 1 105 ? 7.465 -12.156 -11.992 1 88.88 105 PHE A O 1
ATOM 833 N N . HIS A 1 106 ? 7.961 -13.867 -10.641 1 89.12 106 HIS A N 1
ATOM 834 C CA . HIS A 1 106 ? 9.312 -13.422 -10.32 1 89.12 106 HIS A CA 1
ATOM 835 C C . HIS A 1 106 ? 10.32 -14.555 -10.484 1 89.12 106 HIS A C 1
ATOM 837 O O . HIS A 1 106 ? 11.148 -14.789 -9.609 1 89.12 106 HIS A O 1
ATOM 843 N N . VAL A 1 107 ? 10.266 -15.25 -11.586 1 88.62 107 VAL A N 1
ATOM 844 C CA . VAL A 1 107 ? 11.133 -16.391 -11.852 1 88.62 107 VAL A CA 1
ATOM 845 C C . VAL A 1 107 ? 12.039 -16.078 -13.039 1 88.62 107 VAL A C 1
ATOM 847 O O . VAL A 1 107 ? 11.719 -15.219 -13.867 1 88.62 107 VAL A O 1
ATOM 850 N N . PRO A 1 108 ? 13.141 -16.734 -13.086 1 83 108 PRO A N 1
ATOM 851 C CA . PRO A 1 108 ? 13.992 -16.531 -14.258 1 83 108 PRO A CA 1
ATOM 852 C C . PRO A 1 108 ? 13.328 -16.984 -15.555 1 83 108 PRO A C 1
ATOM 854 O O . PRO A 1 108 ? 12.32 -17.703 -15.523 1 83 108 PRO A O 1
ATOM 857 N N . ALA A 1 109 ? 13.906 -16.5 -16.609 1 76.31 109 ALA A N 1
ATOM 858 C CA . ALA A 1 109 ? 13.414 -16.938 -17.922 1 76.31 109 ALA A CA 1
ATOM 859 C C . ALA A 1 109 ? 13.414 -18.453 -18.016 1 76.31 109 ALA A C 1
ATOM 861 O O . ALA A 1 109 ? 14.344 -19.125 -17.531 1 76.31 109 ALA A O 1
ATOM 862 N N . GLN A 1 110 ? 12.305 -18.891 -18.547 1 74.56 110 GLN A N 1
ATOM 863 C CA . GLN A 1 110 ? 12.172 -20.328 -18.688 1 74.56 110 GLN A CA 1
ATOM 864 C C . GLN A 1 110 ? 11.945 -20.719 -20.156 1 74.56 110 GLN A C 1
ATOM 866 O O . GLN A 1 110 ? 11.648 -19.859 -20.984 1 74.56 110 GLN A O 1
ATOM 871 N N . ASP A 1 111 ? 12.305 -21.938 -20.562 1 75.25 111 ASP A N 1
ATOM 872 C CA . ASP A 1 111 ? 12.156 -22.422 -21.938 1 75.25 111 ASP A CA 1
ATOM 873 C C . ASP A 1 111 ? 10.68 -22.516 -22.328 1 75.25 111 ASP A C 1
ATOM 875 O O . ASP A 1 111 ? 10.344 -22.375 -23.5 1 75.25 111 ASP A O 1
ATOM 879 N N . GLY A 1 112 ? 9.812 -22.344 -21.469 1 77.44 112 GLY A N 1
ATOM 880 C CA . GLY A 1 112 ? 8.383 -22.453 -21.719 1 77.44 112 GLY A CA 1
ATOM 881 C C . GLY A 1 112 ? 7.566 -21.422 -20.969 1 77.44 112 GLY A C 1
ATOM 882 O O . GLY A 1 112 ? 8.109 -20.641 -20.172 1 77.44 112 GLY A O 1
ATOM 883 N N . TYR A 1 113 ? 6.277 -21.422 -21.516 1 82.69 113 TYR A N 1
ATOM 884 C CA . TYR A 1 113 ? 5.367 -20.484 -20.859 1 82.69 113 TYR A CA 1
ATOM 885 C C . TYR A 1 113 ? 4.77 -21.094 -19.594 1 82.69 113 TYR A C 1
ATOM 887 O O . TYR A 1 113 ? 4.508 -22.297 -19.547 1 82.69 113 TYR A O 1
ATOM 895 N N . LEU A 1 114 ? 4.629 -20.312 -18.656 1 86.38 114 LEU A N 1
ATOM 896 C CA . LEU A 1 114 ? 3.951 -20.734 -17.422 1 86.38 114 LEU A CA 1
ATOM 897 C C . LEU A 1 114 ? 2.447 -20.516 -17.531 1 86.38 114 LEU A C 1
ATOM 899 O O . LEU A 1 114 ? 1.667 -21.141 -16.812 1 86.38 114 LEU A O 1
ATOM 903 N N . VAL A 1 115 ? 2.139 -19.641 -18.5 1 85.88 115 VAL A N 1
ATOM 904 C CA . VAL A 1 115 ? 0.721 -19.328 -18.625 1 85.88 115 VAL A CA 1
ATOM 905 C C . VAL A 1 115 ? 0.3 -19.438 -20.094 1 85.88 115 VAL A C 1
ATOM 907 O O . VAL A 1 115 ? 0.739 -18.656 -20.938 1 85.88 115 VAL A O 1
ATOM 910 N N . GLY A 1 116 ? -0.448 -20.328 -20.375 1 84.25 116 GLY A N 1
ATOM 911 C CA . GLY A 1 116 ? -1.1 -20.5 -21.656 1 84.25 116 GLY A CA 1
ATOM 912 C C . GLY A 1 116 ? -2.611 -20.547 -21.562 1 84.25 116 GLY A C 1
ATOM 913 O O . GLY A 1 116 ? -3.197 -20.047 -20.594 1 84.25 116 GLY A O 1
ATOM 914 N N . GLU A 1 117 ? -3.283 -21.078 -22.484 1 83.62 117 GLU A N 1
ATOM 915 C CA . GLU A 1 117 ? -4.742 -21.141 -22.547 1 83.62 117 GLU A CA 1
ATOM 916 C C . GLU A 1 117 ? -5.312 -21.906 -21.359 1 83.62 117 GLU A C 1
ATOM 918 O O . GLU A 1 117 ? -6.289 -21.469 -20.75 1 83.62 117 GLU A O 1
ATOM 923 N N . ALA A 1 118 ? -4.715 -23.047 -21.094 1 89 118 ALA A N 1
ATOM 924 C CA . ALA A 1 118 ? -5.207 -23.891 -20.016 1 89 118 ALA A CA 1
ATOM 925 C C . ALA A 1 118 ? -5.141 -23.172 -18.672 1 89 118 ALA A C 1
ATOM 927 O O . ALA A 1 118 ? -6.062 -23.266 -17.859 1 89 118 ALA A O 1
ATOM 928 N N . GLU A 1 119 ? -4.035 -22.516 -18.406 1 89.31 119 GLU A N 1
ATOM 929 C CA . GLU A 1 119 ? -3.854 -21.781 -17.156 1 89.31 119 GLU A CA 1
ATOM 930 C C . GLU A 1 119 ? -4.824 -20.609 -17.047 1 89.31 119 GLU A C 1
ATOM 932 O O . GLU A 1 119 ? -5.383 -20.359 -15.977 1 89.31 119 GLU A O 1
ATOM 937 N N . PHE A 1 120 ? -5.078 -19.938 -18.125 1 85.31 120 PHE A N 1
ATOM 938 C CA . PHE A 1 120 ? -6.023 -18.828 -18.141 1 85.31 120 PHE A CA 1
ATOM 939 C C . PHE A 1 120 ? -7.418 -19.297 -17.734 1 85.31 120 PHE A C 1
ATOM 941 O O . PHE A 1 120 ? -8.125 -18.609 -17 1 85.31 120 PHE A O 1
ATOM 948 N N . LYS A 1 121 ? -7.695 -20.453 -18.203 1 87.75 121 LYS A N 1
ATOM 949 C CA . LYS A 1 121 ? -9.023 -20.984 -17.922 1 87.75 121 LYS A CA 1
ATOM 950 C C . LYS A 1 121 ? -9.188 -21.297 -16.438 1 87.75 121 LYS A C 1
ATOM 952 O O . LYS A 1 121 ? -10.305 -21.328 -15.93 1 87.75 121 LYS A O 1
ATOM 957 N N . MET A 1 122 ? -8.078 -21.547 -15.797 1 93 122 MET A N 1
ATOM 958 C CA . MET A 1 122 ? -8.109 -21.891 -14.375 1 93 122 MET A CA 1
ATOM 959 C C . MET A 1 122 ? -8.227 -20.641 -13.508 1 93 122 MET A C 1
ATOM 961 O O . MET A 1 122 ? -8.578 -20.734 -12.336 1 93 122 MET A O 1
ATOM 965 N N . MET A 1 123 ? -7.977 -19.531 -14.141 1 90.81 123 MET A N 1
ATOM 966 C CA . MET A 1 123 ? -7.906 -18.297 -13.367 1 90.81 123 MET A CA 1
ATOM 967 C C . MET A 1 123 ? -9.297 -17.734 -13.086 1 90.81 123 MET A C 1
ATOM 969 O O . MET A 1 123 ? -10.25 -18.047 -13.82 1 90.81 123 MET A O 1
ATOM 973 N N . LYS A 1 124 ? -9.336 -16.953 -11.984 1 90.44 124 LYS A N 1
ATOM 974 C CA . LYS A 1 124 ? -10.586 -16.25 -11.703 1 90.44 124 LYS A CA 1
ATOM 975 C C . LYS A 1 124 ? -10.922 -15.266 -12.828 1 90.44 124 LYS A C 1
ATOM 977 O O . LYS A 1 124 ? -10.023 -14.68 -13.438 1 90.44 124 LYS A O 1
ATOM 982 N N . ASN A 1 125 ? -12.195 -15.07 -12.984 1 85 125 ASN A N 1
ATOM 983 C CA . ASN A 1 125 ? -12.617 -13.992 -13.875 1 85 125 ASN A CA 1
ATOM 984 C C . ASN A 1 125 ? -12.117 -12.633 -13.383 1 85 125 ASN A C 1
ATOM 986 O O . ASN A 1 125 ? -12.336 -12.273 -12.227 1 85 125 ASN A O 1
ATOM 990 N N . GLY A 1 126 ? -11.328 -12.023 -14.234 1 79.81 126 GLY A N 1
ATOM 991 C CA . GLY A 1 126 ? -10.859 -10.695 -13.867 1 79.81 126 GLY A CA 1
ATOM 992 C C . GLY A 1 126 ? -9.516 -10.719 -13.156 1 79.81 126 GLY A C 1
ATOM 993 O O . GLY A 1 126 ? -9.023 -9.68 -12.719 1 79.81 126 GLY A O 1
ATOM 994 N N . ALA A 1 127 ? -9.031 -11.969 -13.039 1 85.44 127 ALA A N 1
ATOM 995 C CA . ALA A 1 127 ? -7.711 -12.039 -12.422 1 85.44 127 ALA A CA 1
ATOM 996 C C . ALA A 1 127 ? -6.684 -11.234 -13.219 1 85.44 127 ALA A C 1
ATOM 998 O O . ALA A 1 127 ? -6.766 -11.164 -14.445 1 85.44 127 ALA A O 1
ATOM 999 N N . MET A 1 128 ? -5.746 -10.719 -12.406 1 80.88 128 MET A N 1
ATOM 1000 C CA . MET A 1 128 ? -4.711 -9.898 -13.031 1 80.88 128 MET A CA 1
ATOM 1001 C C . MET A 1 128 ? -3.342 -10.555 -12.906 1 80.88 128 MET A C 1
ATOM 1003 O O . MET A 1 128 ? -3.012 -11.117 -11.859 1 80.88 128 MET A O 1
ATOM 1007 N N . ILE A 1 129 ? -2.629 -10.477 -14.07 1 82.12 129 ILE A N 1
ATOM 1008 C CA . ILE A 1 129 ? -1.297 -11.078 -14.078 1 82.12 129 ILE A CA 1
ATOM 1009 C C . ILE A 1 129 ? -0.246 -9.992 -14.297 1 82.12 129 ILE A C 1
ATOM 1011 O O . ILE A 1 129 ? -0.413 -9.117 -15.148 1 82.12 129 ILE A O 1
ATOM 1015 N N . VAL A 1 130 ? 0.78 -10.094 -13.445 1 74.62 130 VAL A N 1
ATOM 1016 C CA . VAL A 1 130 ? 1.95 -9.234 -13.609 1 74.62 130 VAL A CA 1
ATOM 1017 C C . VAL A 1 130 ? 3.189 -10.094 -13.844 1 74.62 130 VAL A C 1
ATOM 1019 O O . VAL A 1 130 ? 3.537 -10.938 -13.016 1 74.62 130 VAL A O 1
ATOM 1022 N N . ASN A 1 131 ? 3.727 -9.914 -15 1 71.75 131 ASN A N 1
ATOM 1023 C CA . ASN A 1 131 ? 4.961 -10.633 -15.305 1 71.75 131 ASN A CA 1
ATOM 1024 C C . ASN A 1 131 ? 6.191 -9.773 -15.023 1 71.75 131 ASN A C 1
ATOM 1026 O O . ASN A 1 131 ? 6.512 -8.867 -15.789 1 71.75 131 ASN A O 1
ATOM 1030 N N . ALA A 1 132 ? 6.762 -9.922 -13.93 1 64.94 132 ALA A N 1
ATOM 1031 C CA . ALA A 1 132 ? 7.98 -9.211 -13.555 1 64.94 132 ALA A CA 1
ATOM 1032 C C . ALA A 1 132 ? 9.219 -10.062 -13.828 1 64.94 132 ALA A C 1
ATOM 1034 O O . ALA A 1 132 ? 10.328 -9.695 -13.438 1 64.94 132 ALA A O 1
ATOM 1035 N N . ALA A 1 133 ? 8.961 -11.102 -14.492 1 64.5 133 ALA A N 1
ATOM 1036 C CA . ALA A 1 133 ? 10.047 -12.023 -14.789 1 64.5 133 ALA A CA 1
ATOM 1037 C C . ALA A 1 133 ? 10.805 -11.602 -16.047 1 64.5 133 ALA A C 1
ATOM 1039 O O . ALA A 1 133 ? 10.258 -10.883 -16.891 1 64.5 133 ALA A O 1
ATOM 1040 N N . ARG A 1 134 ? 12.117 -11.703 -15.945 1 58.19 134 ARG A N 1
ATOM 1041 C CA . ARG A 1 134 ? 12.969 -11.406 -17.094 1 58.19 134 ARG A CA 1
ATOM 1042 C C . ARG A 1 134 ? 12.758 -12.43 -18.203 1 58.19 134 ARG A C 1
ATOM 1044 O O . ARG A 1 134 ? 13.438 -12.383 -19.234 1 58.19 134 ARG A O 1
ATOM 1051 N N . GLY A 1 135 ? 11.602 -12.969 -18.484 1 58.59 135 GLY A N 1
ATOM 1052 C CA . GLY A 1 135 ? 11.43 -13.859 -19.625 1 58.59 135 GLY A CA 1
ATOM 1053 C C . GLY A 1 135 ? 9.977 -14.195 -19.906 1 58.59 135 GLY A C 1
ATOM 1054 O O . GLY A 1 135 ? 9.07 -13.641 -19.281 1 58.59 135 GLY A O 1
ATOM 1055 N N . GLY A 1 136 ? 9.727 -14.977 -21.016 1 64.81 136 GLY A N 1
ATOM 1056 C CA . GLY A 1 136 ? 8.445 -15.344 -21.578 1 64.81 136 GLY A CA 1
ATOM 1057 C C . GLY A 1 136 ? 7.629 -16.25 -20.672 1 64.81 136 GLY A C 1
ATOM 1058 O O . GLY A 1 136 ? 7.77 -17.469 -20.719 1 64.81 136 GLY A O 1
ATOM 1059 N N . VAL A 1 137 ? 6.918 -15.727 -19.672 1 75.06 137 VAL A N 1
ATOM 1060 C CA . VAL A 1 137 ? 6.125 -16.531 -18.75 1 75.06 137 VAL A CA 1
ATOM 1061 C C . VAL A 1 137 ? 4.703 -16.688 -19.297 1 75.06 137 VAL A C 1
ATOM 1063 O O . VAL A 1 137 ? 4.039 -17.688 -19.031 1 75.06 137 VAL A O 1
ATOM 1066 N N . ILE A 1 138 ? 4.41 -15.805 -20.156 1 74.25 138 ILE A N 1
ATOM 1067 C CA . ILE A 1 138 ? 3.031 -15.82 -20.625 1 74.25 138 ILE A CA 1
ATOM 1068 C C . ILE A 1 138 ? 3.01 -16.047 -22.141 1 74.25 138 ILE A C 1
ATOM 1070 O O . ILE A 1 138 ? 3.748 -15.391 -22.875 1 74.25 138 ILE A O 1
ATOM 1074 N N . ASP A 1 139 ? 2.305 -16.953 -22.547 1 70.88 139 ASP A N 1
ATOM 1075 C CA . ASP A 1 139 ? 2.016 -17.109 -23.969 1 70.88 139 ASP A CA 1
ATOM 1076 C C . ASP A 1 139 ? 1.071 -16.016 -24.453 1 70.88 139 ASP A C 1
ATOM 1078 O O . ASP A 1 139 ? -0.138 -16.094 -24.219 1 70.88 139 ASP A O 1
ATOM 1082 N N . GLU A 1 140 ? 1.697 -15.094 -25.062 1 66.75 140 GLU A N 1
ATOM 1083 C CA . GLU A 1 140 ? 0.933 -13.922 -25.469 1 66.75 140 GLU A CA 1
ATOM 1084 C C . GLU A 1 140 ? -0.219 -14.297 -26.391 1 66.75 140 GLU A C 1
ATOM 1086 O O . GLU A 1 140 ? -1.283 -13.68 -26.359 1 66.75 140 GLU A O 1
ATOM 1091 N N . LYS A 1 141 ? -0.006 -15.297 -27.266 1 65.25 141 LYS A N 1
ATOM 1092 C CA . LYS A 1 141 ? -1.093 -15.758 -28.125 1 65.25 141 LYS A CA 1
ATOM 1093 C C . LYS A 1 141 ? -2.256 -16.297 -27.297 1 65.25 141 LYS A C 1
ATOM 1095 O O . LYS A 1 141 ? -3.42 -16.047 -27.609 1 65.25 141 LYS A O 1
ATOM 1100 N N . ALA A 1 142 ? -1.942 -17.047 -26.344 1 62.12 142 ALA A N 1
ATOM 1101 C CA . ALA A 1 142 ? -2.957 -17.594 -25.453 1 62.12 142 ALA A CA 1
ATOM 1102 C C . ALA A 1 142 ? -3.68 -16.484 -24.703 1 62.12 142 ALA A C 1
ATOM 1104 O O . ALA A 1 142 ? -4.887 -16.562 -24.453 1 62.12 142 ALA A O 1
ATOM 1105 N N . LEU A 1 143 ? -2.941 -15.531 -24.344 1 63.78 143 LEU A N 1
ATOM 1106 C CA . LEU A 1 143 ? -3.514 -14.398 -23.641 1 63.78 143 LEU A CA 1
ATOM 1107 C C . LEU A 1 143 ? -4.582 -13.711 -24.484 1 63.78 143 LEU A C 1
ATOM 1109 O O . LEU A 1 143 ? -5.664 -13.391 -23.984 1 63.78 143 LEU A O 1
ATOM 1113 N N . VAL A 1 144 ? -4.223 -13.477 -25.672 1 61.31 144 VAL A N 1
ATOM 1114 C CA . VAL A 1 144 ? -5.148 -12.812 -26.594 1 61.31 144 VAL A CA 1
ATOM 1115 C C . VAL A 1 144 ? -6.422 -13.641 -26.734 1 61.31 144 VAL A C 1
ATOM 1117 O O . VAL A 1 144 ? -7.531 -13.102 -26.703 1 61.31 144 VAL A O 1
ATOM 1120 N N . LYS A 1 145 ? -6.277 -14.883 -26.859 1 62.41 145 LYS A N 1
ATOM 1121 C CA . LYS A 1 145 ? -7.426 -15.773 -26.984 1 62.41 145 LYS A CA 1
ATOM 1122 C C . LYS A 1 145 ? -8.312 -15.711 -25.734 1 62.41 145 LYS A C 1
ATOM 1124 O O . LYS A 1 145 ? -9.539 -15.711 -25.844 1 62.41 145 LYS A O 1
ATOM 1129 N N . ALA A 1 146 ? -7.754 -15.695 -24.656 1 60.28 146 ALA A N 1
ATOM 1130 C CA . ALA A 1 146 ? -8.477 -15.664 -23.391 1 60.28 146 ALA A CA 1
ATOM 1131 C C . ALA A 1 146 ? -9.25 -14.359 -23.234 1 60.28 146 ALA A C 1
ATOM 1133 O O . ALA A 1 146 ? -10.375 -14.359 -22.734 1 60.28 146 ALA A O 1
ATOM 1134 N N . LEU A 1 147 ? -8.656 -13.305 -23.609 1 60.03 147 LEU A N 1
ATOM 1135 C CA . LEU A 1 147 ? -9.297 -12 -23.516 1 60.03 147 LEU A CA 1
ATOM 1136 C C . LEU A 1 147 ? -10.477 -11.906 -24.469 1 60.03 147 LEU A C 1
ATOM 1138 O O . LEU A 1 147 ? -11.484 -11.266 -24.156 1 60.03 147 LEU A O 1
ATOM 1142 N N . ASP A 1 148 ? -10.258 -12.523 -25.594 1 56.56 148 ASP A N 1
ATOM 1143 C CA . ASP A 1 148 ? -11.328 -12.516 -26.578 1 56.56 148 ASP A CA 1
ATOM 1144 C C . ASP A 1 148 ? -12.484 -13.406 -26.141 1 56.56 148 ASP A C 1
ATOM 1146 O O . ASP A 1 148 ? -13.633 -13.188 -26.547 1 56.56 148 ASP A O 1
ATOM 1150 N N . ALA A 1 149 ? -12.078 -14.383 -25.406 1 54.72 149 ALA A N 1
ATOM 1151 C CA . ALA A 1 149 ? -13.102 -15.352 -25.016 1 54.72 149 ALA A CA 1
ATOM 1152 C C . ALA A 1 149 ? -13.922 -14.836 -23.828 1 54.72 149 ALA A C 1
ATOM 1154 O O . ALA A 1 149 ? -15.008 -15.352 -23.562 1 54.72 149 ALA A O 1
ATOM 1155 N N . GLY A 1 150 ? -13.492 -13.93 -23.016 1 52.22 150 GLY A N 1
ATOM 1156 C CA . GLY A 1 150 ? -14.266 -13.375 -21.922 1 52.22 150 GLY A CA 1
ATOM 1157 C C . GLY A 1 150 ? -15.031 -12.125 -22.312 1 52.22 150 GLY A C 1
ATOM 1158 O O . GLY A 1 150 ? -14.789 -11.539 -23.359 1 52.22 150 GLY A O 1
ATOM 1159 N N . MET B 1 1 ? 9.68 -7.508 -45.188 1 18.69 1 MET B N 1
ATOM 1160 C CA . MET B 1 1 ? 8.336 -8.062 -44.969 1 18.69 1 MET B CA 1
ATOM 1161 C C . MET B 1 1 ? 8.102 -8.391 -43.5 1 18.69 1 MET B C 1
ATOM 1163 O O . MET B 1 1 ? 6.953 -8.555 -43.094 1 18.69 1 MET B O 1
ATOM 1167 N N . VAL B 1 2 ? 9.078 -9.047 -42.844 1 23.48 2 VAL B N 1
ATOM 1168 C CA . VAL B 1 2 ? 9.211 -9.781 -41.594 1 23.48 2 VAL B CA 1
ATOM 1169 C C . VAL B 1 2 ? 8.914 -8.859 -40.438 1 23.48 2 VAL B C 1
ATOM 1171 O O . VAL B 1 2 ? 9.109 -9.234 -39.25 1 23.48 2 VAL B O 1
ATOM 1174 N N . ARG B 1 3 ? 8.828 -7.559 -40.5 1 22.59 3 ARG B N 1
ATOM 1175 C CA . ARG B 1 3 ? 9.031 -6.371 -39.656 1 22.59 3 ARG B CA 1
ATOM 1176 C C . ARG B 1 3 ? 7.902 -6.199 -38.656 1 22.59 3 ARG B C 1
ATOM 1178 O O . ARG B 1 3 ? 7.992 -5.367 -37.75 1 22.59 3 ARG B O 1
ATOM 1185 N N . HIS B 1 4 ? 6.648 -6.336 -39.094 1 26.39 4 HIS B N 1
ATOM 1186 C CA . HIS B 1 4 ? 5.41 -5.762 -38.562 1 26.39 4 HIS B CA 1
ATOM 1187 C C . HIS B 1 4 ? 5 -6.426 -37.25 1 26.39 4 HIS B C 1
ATOM 1189 O O . HIS B 1 4 ? 3.936 -6.133 -36.719 1 26.39 4 HIS B O 1
ATOM 1195 N N . LEU B 1 5 ? 5.379 -7.707 -37.062 1 27.02 5 LEU B N 1
ATOM 1196 C CA . LEU B 1 5 ? 4.848 -8.547 -36 1 27.02 5 LEU B CA 1
ATOM 1197 C C . LEU B 1 5 ? 5.121 -7.938 -34.625 1 27.02 5 LEU B C 1
ATOM 1199 O O . LEU B 1 5 ? 4.914 -8.586 -33.594 1 27.02 5 LEU B O 1
ATOM 1203 N N . HIS B 1 6 ? 5.93 -6.949 -34.469 1 28.14 6 HIS B N 1
ATOM 1204 C CA . HIS B 1 6 ? 6.555 -6.379 -33.281 1 28.14 6 HIS B CA 1
ATOM 1205 C C . HIS B 1 6 ? 5.512 -5.793 -32.344 1 28.14 6 HIS B C 1
ATOM 1207 O O . HIS B 1 6 ? 5.688 -5.824 -31.125 1 28.14 6 HIS B O 1
ATOM 1213 N N . ASP B 1 7 ? 4.684 -4.859 -32.75 1 29.16 7 ASP B N 1
ATOM 1214 C CA . ASP B 1 7 ? 3.924 -3.822 -32.062 1 29.16 7 ASP B CA 1
ATOM 1215 C C . ASP B 1 7 ? 2.701 -4.41 -31.359 1 29.16 7 ASP B C 1
ATOM 1217 O O . ASP B 1 7 ? 1.977 -3.697 -30.656 1 29.16 7 ASP B O 1
ATOM 1221 N N . SER B 1 8 ? 1.925 -5.293 -31.953 1 28.72 8 SER B N 1
ATOM 1222 C CA . SER B 1 8 ? 0.588 -5.785 -31.656 1 28.72 8 SER B CA 1
ATOM 1223 C C . SER B 1 8 ? 0.542 -6.43 -30.266 1 28.72 8 SER B C 1
ATOM 1225 O O . SER B 1 8 ? -0.532 -6.785 -29.781 1 28.72 8 SER B O 1
ATOM 1227 N N . ASN B 1 9 ? 1.471 -7.309 -29.891 1 29.52 9 ASN B N 1
ATOM 1228 C CA . ASN B 1 9 ? 1.599 -7.988 -28.594 1 29.52 9 ASN B CA 1
ATOM 1229 C C . ASN B 1 9 ? 1.628 -6.996 -27.438 1 29.52 9 ASN B C 1
ATOM 1231 O O . ASN B 1 9 ? 1.869 -7.379 -26.297 1 29.52 9 ASN B O 1
ATOM 1235 N N . ARG B 1 10 ? 1.82 -5.707 -27.609 1 27.94 10 ARG B N 1
ATOM 1236 C CA . ARG B 1 10 ? 1.925 -4.449 -26.875 1 27.94 10 ARG B CA 1
ATOM 1237 C C . ARG B 1 10 ? 0.567 -4.016 -26.328 1 27.94 10 ARG B C 1
ATOM 1239 O O . ARG B 1 10 ? 0.486 -3.406 -25.266 1 27.94 10 ARG B O 1
ATOM 1246 N N . LYS B 1 11 ? -0.5 -3.717 -27.266 1 31.16 11 LYS B N 1
ATOM 1247 C CA . LYS B 1 11 ? -1.731 -3.053 -26.844 1 31.16 11 LYS B CA 1
ATOM 1248 C C . LYS B 1 11 ? -2.633 -4.004 -26.062 1 31.16 11 LYS B C 1
ATOM 1250 O O . LYS B 1 11 ? -3.77 -3.66 -25.734 1 31.16 11 LYS B O 1
ATOM 1255 N N . MET B 1 12 ? -3.016 -5.18 -26.453 1 30.92 12 MET B N 1
ATOM 1256 C CA . MET B 1 12 ? 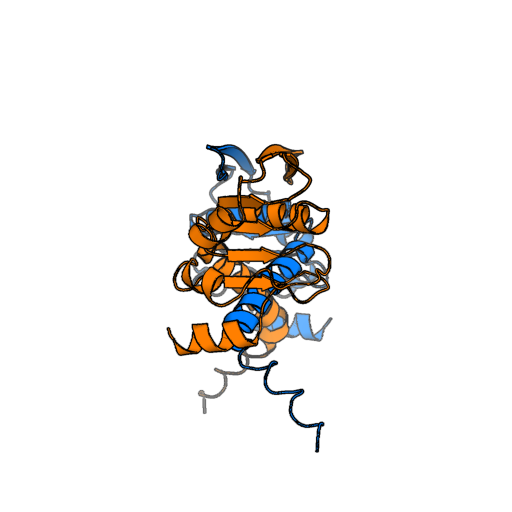-3.963 -6.09 -25.812 1 30.92 12 MET B CA 1
ATOM 1257 C C . MET B 1 12 ? -3.586 -6.328 -24.359 1 30.92 12 MET B C 1
ATOM 1259 O O . MET B 1 12 ? -4.031 -7.301 -23.75 1 30.92 12 MET B O 1
ATOM 1263 N N . PRO B 1 13 ? -2.463 -6.016 -23.828 1 37.19 13 PRO B N 1
ATOM 1264 C CA . PRO B 1 13 ? -1.754 -5.535 -22.641 1 37.19 13 PRO B CA 1
ATOM 1265 C C . PRO B 1 13 ? -2.584 -4.555 -21.812 1 37.19 13 PRO B C 1
ATOM 1267 O O . PRO B 1 13 ? -2.062 -3.922 -20.891 1 37.19 13 PRO B O 1
ATOM 1270 N N . LEU B 1 14 ? -3.596 -4.031 -22.297 1 36.5 14 LEU B N 1
ATOM 1271 C CA . LEU B 1 14 ? -4.379 -2.875 -21.875 1 36.5 14 LEU B CA 1
ATOM 1272 C C . LEU B 1 14 ? -4.941 -3.076 -20.469 1 36.5 14 LEU B C 1
ATOM 1274 O O . LEU B 1 14 ? -4.805 -2.203 -19.609 1 36.5 14 LEU B O 1
ATOM 1278 N N . GLU B 1 15 ? -6.141 -3.881 -20.562 1 37.38 15 GLU B N 1
ATOM 1279 C CA . GLU B 1 15 ? -6.703 -4.074 -19.234 1 37.38 15 GLU B CA 1
ATOM 1280 C C . GLU B 1 15 ? -5.695 -4.746 -18.297 1 37.38 15 GLU B C 1
ATOM 1282 O O . GLU B 1 15 ? -5.586 -4.375 -17.125 1 37.38 15 GLU B O 1
ATOM 1287 N N . GLY B 1 16 ? -5.035 -5.883 -18.766 1 39.19 16 GLY B N 1
ATOM 1288 C CA . GLY B 1 16 ? -3.883 -6.469 -18.109 1 39.19 16 GLY B CA 1
ATOM 1289 C C . GLY B 1 16 ? -2.729 -5.496 -17.938 1 39.19 16 GLY B C 1
ATOM 1290 O O . GLY B 1 16 ? -2.031 -5.516 -16.922 1 39.19 16 GLY B O 1
ATOM 1291 N N . ASP B 1 17 ? -2.359 -4.781 -19.047 1 44.66 17 ASP B N 1
ATOM 1292 C CA . ASP B 1 17 ? -1.4 -3.682 -19 1 44.66 17 ASP B CA 1
ATOM 1293 C C . ASP B 1 17 ? -1.787 -2.668 -17.922 1 44.66 17 ASP B C 1
ATOM 1295 O O . ASP B 1 17 ? -0.926 -2.164 -17.203 1 44.66 17 ASP B O 1
ATOM 1299 N N . SER B 1 18 ? -3.098 -2.361 -18.094 1 46.75 18 SER B N 1
ATOM 1300 C CA . SER B 1 18 ? -3.568 -1.378 -17.125 1 46.75 18 SER B CA 1
ATOM 1301 C C . SER B 1 18 ? -3.383 -1.877 -15.703 1 46.75 18 SER B C 1
ATOM 1303 O O . SER B 1 18 ? -2.953 -1.124 -14.828 1 46.75 18 SER B O 1
ATOM 1305 N N . GLN B 1 19 ? -3.838 -3.188 -15.656 1 47.78 19 GLN B N 1
ATOM 1306 C CA . GLN B 1 19 ? -3.775 -3.688 -14.281 1 47.78 19 GLN B CA 1
ATOM 1307 C C . GLN B 1 19 ? -2.336 -3.977 -13.867 1 47.78 19 GLN B C 1
ATOM 1309 O O . GLN B 1 19 ? -1.96 -3.754 -12.711 1 47.78 19 GLN B O 1
ATOM 1314 N N . PHE B 1 20 ? -1.572 -4.465 -15.008 1 51.12 20 PHE B N 1
ATOM 1315 C CA . PHE B 1 20 ? -0.131 -4.57 -14.812 1 51.12 20 PHE B CA 1
ATOM 1316 C C . PHE B 1 20 ? 0.455 -3.234 -14.375 1 51.12 20 PHE B C 1
ATOM 1318 O O . PHE B 1 20 ? 1.264 -3.182 -13.445 1 51.12 20 PHE B O 1
ATOM 1325 N N . LYS B 1 21 ? 0.051 -2.391 -15.07 1 57.03 21 LYS B N 1
ATOM 1326 C CA . LYS B 1 21 ? 0.518 -1.034 -14.797 1 57.03 21 LYS B CA 1
ATOM 1327 C C . LYS B 1 21 ? 0.079 -0.565 -13.414 1 57.03 21 LYS B C 1
ATOM 1329 O O . LYS B 1 21 ? 0.819 0.144 -12.727 1 57.03 21 LYS B O 1
ATOM 1334 N N . GLN B 1 22 ? -0.989 -1.295 -13.031 1 61.25 22 GLN B N 1
ATOM 1335 C CA . GLN B 1 22 ? -1.507 -0.862 -11.734 1 61.25 22 GLN B CA 1
ATOM 1336 C C . GLN B 1 22 ? -0.659 -1.411 -10.594 1 61.25 22 GLN B C 1
ATOM 1338 O O . GLN B 1 22 ? -0.255 -0.665 -9.695 1 61.25 22 GLN B O 1
ATOM 1343 N N . LEU B 1 23 ? -0.361 -2.791 -10.688 1 63.03 23 LEU B N 1
ATOM 1344 C CA . LEU B 1 23 ? 0.444 -3.361 -9.609 1 63.03 23 LEU B CA 1
ATOM 1345 C C . LEU B 1 23 ? 1.851 -2.773 -9.617 1 63.03 23 LEU B C 1
ATOM 1347 O O . LEU B 1 23 ? 2.416 -2.5 -8.555 1 63.03 23 LEU B O 1
ATOM 1351 N N . LYS B 1 24 ? 2.328 -2.65 -10.789 1 65.94 24 LYS B N 1
ATOM 1352 C CA . LYS B 1 24 ? 3.645 -2.031 -10.906 1 65.94 24 LYS B CA 1
ATOM 1353 C C . LYS B 1 24 ? 3.641 -0.617 -10.336 1 65.94 24 LYS B C 1
ATOM 1355 O O . LYS B 1 24 ? 4.566 -0.229 -9.617 1 65.94 24 LYS B O 1
ATOM 1360 N N . LYS B 1 25 ? 2.654 0.018 -10.68 1 70.25 25 LYS B N 1
ATOM 1361 C CA . LYS B 1 25 ? 2.551 1.388 -10.188 1 70.25 25 LYS B CA 1
ATOM 1362 C C . LYS B 1 25 ? 2.41 1.414 -8.664 1 70.25 25 LYS B C 1
ATOM 1364 O O . LYS B 1 25 ? 3.047 2.227 -7.992 1 70.25 25 LYS B O 1
ATOM 1369 N N . VAL B 1 26 ? 1.608 0.504 -8.219 1 68.62 26 VAL B N 1
ATOM 1370 C CA . VAL B 1 26 ? 1.431 0.446 -6.77 1 68.62 26 VAL B CA 1
ATOM 1371 C C . VAL B 1 26 ? 2.758 0.096 -6.102 1 68.62 26 VAL B C 1
ATOM 1373 O O . VAL B 1 26 ? 3.113 0.676 -5.074 1 68.62 26 VAL B O 1
ATOM 1376 N N . TYR B 1 27 ? 3.395 -0.804 -6.793 1 71.44 27 TYR B N 1
ATOM 1377 C CA . TYR B 1 27 ? 4.699 -1.186 -6.266 1 71.44 27 TYR B CA 1
ATOM 1378 C C . TYR B 1 27 ? 5.652 0.003 -6.262 1 71.44 27 TYR B C 1
ATOM 1380 O O . TYR B 1 27 ? 6.332 0.259 -5.262 1 71.44 27 TYR B O 1
ATOM 1388 N N . GLU B 1 28 ? 5.688 0.646 -7.312 1 74.69 28 GLU B N 1
ATOM 1389 C CA . GLU B 1 28 ? 6.566 1.806 -7.422 1 74.69 28 GLU B CA 1
ATOM 1390 C C . GLU B 1 28 ? 6.18 2.887 -6.418 1 74.69 28 GLU B C 1
ATOM 1392 O O . GLU B 1 28 ? 7.047 3.473 -5.762 1 74.69 28 GLU B O 1
ATOM 1397 N N . ASP B 1 29 ? 4.934 3.025 -6.305 1 75.31 29 ASP B N 1
ATOM 1398 C CA . ASP B 1 29 ? 4.449 4.035 -5.367 1 75.31 29 ASP B CA 1
ATOM 1399 C C . ASP B 1 29 ? 4.758 3.635 -3.924 1 75.31 29 ASP B C 1
ATOM 1401 O O . ASP B 1 29 ? 5.184 4.469 -3.121 1 75.31 29 ASP B O 1
ATOM 1405 N N . ALA B 1 30 ? 4.535 2.391 -3.648 1 76.88 30 ALA B N 1
ATOM 1406 C CA . ALA B 1 30 ? 4.809 1.908 -2.297 1 76.88 30 ALA B CA 1
ATOM 1407 C C . ALA B 1 30 ? 6.285 2.053 -1.949 1 76.88 30 ALA B C 1
ATOM 1409 O O . ALA B 1 30 ? 6.633 2.469 -0.841 1 76.88 30 ALA B O 1
ATOM 1410 N N . ASN B 1 31 ? 7.062 1.726 -2.896 1 79.31 31 ASN B N 1
ATOM 1411 C CA . ASN B 1 31 ? 8.5 1.856 -2.662 1 79.31 31 ASN B CA 1
ATOM 1412 C C . ASN B 1 31 ? 8.898 3.314 -2.461 1 79.31 31 ASN B C 1
ATOM 1414 O O . ASN B 1 31 ? 9.781 3.615 -1.651 1 79.31 31 ASN B O 1
ATOM 1418 N N . GLU B 1 32 ? 8.281 4.148 -3.129 1 82.12 32 GLU B N 1
ATOM 1419 C CA . GLU B 1 32 ? 8.586 5.57 -3.02 1 82.12 32 GLU B CA 1
ATOM 1420 C C . GLU B 1 32 ? 8.102 6.141 -1.688 1 82.12 32 GLU B C 1
ATOM 1422 O O . GLU B 1 32 ? 8.727 7.043 -1.129 1 82.12 32 GLU B O 1
ATOM 1427 N N . MET B 1 33 ? 7.109 5.574 -1.125 1 85.62 33 MET B N 1
ATOM 1428 C CA . MET B 1 33 ? 6.473 6.141 0.058 1 85.62 33 MET B CA 1
ATOM 1429 C C . MET B 1 33 ? 7.043 5.531 1.333 1 85.62 33 MET B C 1
ATOM 1431 O O . MET B 1 33 ? 7.012 6.156 2.395 1 85.62 33 MET B O 1
ATOM 1435 N N . ALA B 1 34 ? 7.535 4.328 1.141 1 89.75 34 ALA B N 1
ATOM 1436 C CA . ALA B 1 34 ? 8.078 3.666 2.322 1 89.75 34 ALA B CA 1
ATOM 1437 C C . ALA B 1 34 ? 9.172 4.508 2.969 1 89.75 34 ALA B C 1
ATOM 1439 O O . ALA B 1 34 ? 10.039 5.047 2.277 1 89.75 34 ALA B O 1
ATOM 1440 N N . GLY B 1 35 ? 9.039 4.719 4.301 1 94.19 35 GLY B N 1
ATOM 1441 C CA . GLY B 1 35 ? 10.031 5.465 5.062 1 94.19 35 GLY B CA 1
ATOM 1442 C C . GLY B 1 35 ? 9.75 6.957 5.102 1 94.19 35 GLY B C 1
ATOM 1443 O O . GLY B 1 35 ? 10.32 7.676 5.922 1 94.19 35 GLY B O 1
ATOM 1444 N N . LYS B 1 36 ? 8.922 7.434 4.215 1 93.94 36 LYS B N 1
ATOM 1445 C CA . LYS B 1 36 ? 8.523 8.844 4.254 1 93.94 36 LYS B CA 1
ATOM 1446 C C . LYS B 1 36 ? 7.477 9.086 5.336 1 93.94 36 LYS B C 1
ATOM 1448 O O . LYS B 1 36 ? 6.855 8.148 5.832 1 93.94 36 LYS B O 1
ATOM 1453 N N . THR B 1 37 ? 7.289 10.344 5.668 1 97.19 37 THR B N 1
ATOM 1454 C CA . THR B 1 37 ? 6.391 10.672 6.766 1 97.19 37 THR B CA 1
ATOM 1455 C C . THR B 1 37 ? 5.043 11.148 6.238 1 97.19 37 THR B C 1
ATOM 1457 O O . THR B 1 37 ? 4.98 12.094 5.449 1 97.19 37 THR B O 1
ATOM 1460 N N . LEU B 1 38 ? 4.047 10.492 6.691 1 95.12 38 LEU B N 1
ATOM 1461 C CA . LEU B 1 38 ? 2.666 10.898 6.449 1 95.12 38 LEU B CA 1
ATOM 1462 C C . LEU B 1 38 ? 2.104 11.656 7.648 1 95.12 38 LEU B C 1
ATOM 1464 O O . LEU B 1 38 ? 2.002 11.102 8.742 1 95.12 38 LEU B O 1
ATOM 1468 N N . GLY B 1 39 ? 1.797 12.914 7.426 1 96.81 39 GLY B N 1
ATOM 1469 C CA . GLY B 1 39 ? 1.058 13.703 8.398 1 96.81 39 GLY B CA 1
ATOM 1470 C C . GLY B 1 39 ? -0.439 13.711 8.148 1 96.81 39 GLY B C 1
ATOM 1471 O O . GLY B 1 39 ? -0.894 14.125 7.082 1 96.81 39 GLY B O 1
ATOM 1472 N N . VAL B 1 40 ? -1.215 13.289 9.148 1 95.12 40 VAL B N 1
ATOM 1473 C CA . VAL B 1 40 ? -2.666 13.227 9.008 1 95.12 40 VAL B CA 1
ATOM 1474 C C . VAL B 1 40 ? -3.32 14.227 9.961 1 95.12 40 VAL B C 1
ATOM 1476 O O . VAL B 1 40 ? -3.088 14.188 11.172 1 95.12 40 VAL B O 1
ATOM 1479 N N . VAL B 1 41 ? -4.105 15.117 9.383 1 94.88 41 VAL B N 1
ATOM 1480 C CA . VAL B 1 41 ? -4.84 16.094 10.188 1 94.88 41 VAL B CA 1
ATOM 1481 C C . VAL B 1 41 ? -6.309 15.68 10.273 1 94.88 41 VAL B C 1
ATOM 1483 O O . VAL B 1 41 ? -7.039 15.75 9.281 1 94.88 41 VAL B O 1
ATOM 1486 N N . GLY B 1 42 ? -6.688 15.297 11.438 1 94.56 42 GLY B N 1
ATOM 1487 C CA . GLY B 1 42 ? -8.008 14.734 11.664 1 94.56 42 GLY B CA 1
ATOM 1488 C C . GLY B 1 42 ? -7.984 13.242 11.938 1 94.56 42 GLY B C 1
ATOM 1489 O O . GLY B 1 42 ? -7.582 12.453 11.078 1 94.56 42 GLY B O 1
ATOM 1490 N N . LEU B 1 43 ? -8.461 12.859 13.156 1 95.44 43 LEU B N 1
ATOM 1491 C CA . LEU B 1 43 ? -8.438 11.453 13.562 1 95.44 43 LEU B CA 1
ATOM 1492 C C . LEU B 1 43 ? -9.844 10.883 13.617 1 95.44 43 LEU B C 1
ATOM 1494 O O . LEU B 1 43 ? -10.164 10.094 14.508 1 95.44 43 LEU B O 1
ATOM 1498 N N . GLY B 1 44 ? -10.625 11.367 12.719 1 91.94 44 GLY B N 1
ATOM 1499 C CA . GLY B 1 44 ? -11.906 10.727 12.484 1 91.94 44 GLY B CA 1
ATOM 1500 C C . GLY B 1 44 ? -11.797 9.422 11.711 1 91.94 44 GLY B C 1
ATOM 1501 O O . GLY B 1 44 ? -10.695 8.891 11.539 1 91.94 44 GLY B O 1
ATOM 1502 N N . ARG B 1 45 ? -12.906 8.938 11.227 1 89.25 45 ARG B N 1
ATOM 1503 C CA . ARG B 1 45 ? -12.977 7.645 10.562 1 89.25 45 ARG B CA 1
ATOM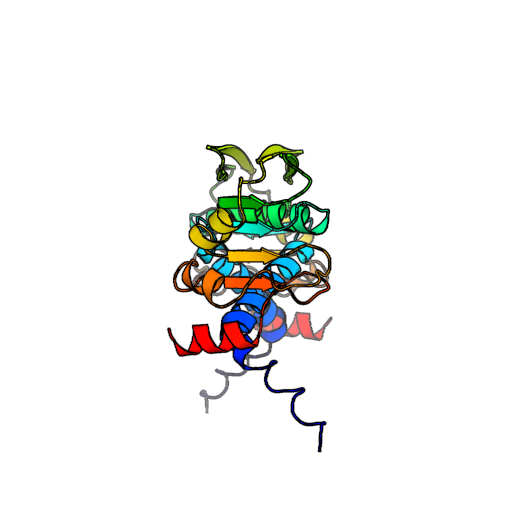 1504 C C . ARG B 1 45 ? -12.062 7.605 9.336 1 89.25 45 ARG B C 1
ATOM 1506 O O . ARG B 1 45 ? -11.273 6.676 9.172 1 89.25 45 ARG B O 1
ATOM 1513 N N . ILE B 1 46 ? -12.164 8.609 8.523 1 86.31 46 ILE B N 1
ATOM 1514 C CA . ILE B 1 46 ? -11.406 8.641 7.277 1 86.31 46 ILE B CA 1
ATOM 1515 C C . ILE B 1 46 ? -9.922 8.844 7.578 1 86.31 46 ILE B C 1
ATOM 1517 O O . ILE B 1 46 ? -9.062 8.258 6.918 1 86.31 46 ILE B O 1
ATOM 1521 N N . GLY B 1 47 ? -9.586 9.734 8.523 1 90.94 47 GLY B N 1
ATOM 1522 C CA . GLY B 1 47 ? -8.203 9.922 8.93 1 90.94 47 GLY B CA 1
ATOM 1523 C C . GLY B 1 47 ? -7.539 8.648 9.414 1 90.94 47 GLY B C 1
ATOM 1524 O O . GLY B 1 47 ? -6.395 8.367 9.07 1 90.94 47 GLY B O 1
ATOM 1525 N N . ILE B 1 48 ? -8.344 7.867 10.125 1 93.25 48 ILE B N 1
ATOM 1526 C CA . ILE B 1 48 ? -7.844 6.609 10.664 1 93.25 48 ILE B CA 1
ATOM 1527 C C . ILE B 1 48 ? -7.57 5.625 9.531 1 93.25 48 ILE B C 1
ATOM 1529 O O . ILE B 1 48 ? -6.543 4.945 9.523 1 93.25 48 ILE B O 1
ATOM 1533 N N . GLU B 1 49 ? -8.508 5.559 8.617 1 89.31 49 GLU B N 1
ATOM 1534 C CA . GLU B 1 49 ? -8.281 4.68 7.477 1 89.31 49 GLU B CA 1
ATOM 1535 C C . GLU B 1 49 ? -7.047 5.098 6.691 1 89.31 49 GLU B C 1
ATOM 1537 O O . GLU B 1 49 ? -6.289 4.25 6.215 1 89.31 49 GLU B O 1
ATOM 1542 N N . THR B 1 50 ? -6.824 6.379 6.574 1 89.5 50 THR B N 1
ATOM 1543 C CA . THR B 1 50 ? -5.637 6.887 5.895 1 89.5 50 THR B CA 1
ATOM 1544 C C . THR B 1 50 ? -4.371 6.469 6.637 1 89.5 50 THR B C 1
ATOM 1546 O O . THR B 1 50 ? -3.387 6.062 6.016 1 89.5 50 THR B O 1
ATOM 1549 N N . ILE B 1 51 ? -4.445 6.527 7.906 1 94.31 51 ILE B N 1
ATOM 1550 C CA . ILE B 1 51 ? -3.307 6.129 8.727 1 94.31 51 ILE B CA 1
ATOM 1551 C C . ILE B 1 51 ? -3.006 4.648 8.516 1 94.31 51 ILE B C 1
ATOM 1553 O O . ILE B 1 51 ? -1.847 4.262 8.344 1 94.31 51 ILE B O 1
ATOM 1557 N N . LYS B 1 52 ? -4.043 3.822 8.5 1 92.75 52 LYS B N 1
ATOM 1558 C CA . LYS B 1 52 ? -3.859 2.389 8.297 1 92.75 52 LYS B CA 1
ATOM 1559 C C . LYS B 1 52 ? -3.143 2.107 6.984 1 92.75 52 LYS B C 1
ATOM 1561 O O . LYS B 1 52 ? -2.221 1.289 6.934 1 92.75 52 LYS B O 1
ATOM 1566 N N . ILE B 1 53 ? -3.57 2.869 6.043 1 87.69 53 ILE B N 1
ATOM 1567 C CA . ILE B 1 53 ? -2.965 2.693 4.73 1 87.69 53 ILE B CA 1
ATOM 1568 C C . ILE B 1 53 ? -1.5 3.123 4.773 1 87.69 53 ILE B C 1
ATOM 1570 O O . ILE B 1 53 ? -0.624 2.416 4.27 1 87.69 53 ILE B O 1
ATOM 1574 N N . GLY B 1 54 ? -1.196 4.238 5.297 1 91.62 54 GLY B N 1
ATOM 1575 C CA . GLY B 1 54 ? 0.178 4.695 5.422 1 91.62 54 GLY B CA 1
ATOM 1576 C C . GLY B 1 54 ? 1.076 3.703 6.133 1 91.62 54 GLY B C 1
ATOM 1577 O O . GLY B 1 54 ? 2.197 3.443 5.691 1 91.62 54 GLY B O 1
ATOM 1578 N N . ILE B 1 55 ? 0.536 3.148 7.203 1 93.81 55 ILE B N 1
ATOM 1579 C CA . ILE B 1 55 ? 1.296 2.15 7.945 1 93.81 55 ILE B CA 1
ATOM 1580 C C . ILE B 1 55 ? 1.569 0.94 7.055 1 93.81 55 ILE B C 1
ATOM 1582 O O . ILE B 1 55 ? 2.699 0.449 6.996 1 93.81 55 ILE B O 1
ATOM 1586 N N . GLY B 1 56 ? 0.582 0.512 6.402 1 89.62 56 GLY B N 1
ATOM 1587 C CA . GLY B 1 56 ? 0.725 -0.622 5.504 1 89.62 56 GLY B CA 1
ATOM 1588 C C . GLY B 1 56 ? 1.753 -0.391 4.414 1 89.62 56 GLY B C 1
ATOM 1589 O O . GLY B 1 56 ? 2.426 -1.328 3.98 1 89.62 56 GLY B O 1
ATOM 1590 N N . LEU B 1 57 ? 1.888 0.783 4.035 1 87.19 57 LEU B N 1
ATOM 1591 C CA . LEU B 1 57 ? 2.814 1.128 2.963 1 87.19 57 LEU B CA 1
ATOM 1592 C C . LEU B 1 57 ? 4.223 1.347 3.51 1 87.19 57 LEU B C 1
ATOM 1594 O O . LEU B 1 57 ? 5.141 1.665 2.754 1 87.19 57 LEU B O 1
ATOM 1598 N N . GLY B 1 58 ? 4.344 1.215 4.801 1 91.69 58 GLY B N 1
ATOM 1599 C CA . GLY B 1 58 ? 5.652 1.341 5.418 1 91.69 58 GLY B CA 1
ATOM 1600 C C . GLY B 1 58 ? 6.039 2.779 5.707 1 91.69 58 GLY B C 1
ATOM 1601 O O . GLY B 1 58 ? 7.227 3.096 5.832 1 91.69 58 GLY B O 1
ATOM 1602 N N . MET B 1 59 ? 5.105 3.639 5.809 1 93.75 59 MET B N 1
ATOM 1603 C CA . MET B 1 59 ? 5.383 5.047 6.074 1 93.75 59 MET B CA 1
ATOM 1604 C C . MET B 1 59 ? 5.504 5.305 7.57 1 93.75 59 MET B C 1
ATOM 1606 O O . MET B 1 59 ? 4.98 4.539 8.383 1 93.75 59 MET B O 1
ATOM 1610 N N . ASN B 1 60 ? 6.23 6.395 7.891 1 97.44 60 ASN B N 1
ATOM 1611 C CA . ASN B 1 60 ? 6.078 6.996 9.211 1 97.44 60 ASN B CA 1
ATOM 1612 C C . ASN B 1 60 ? 4.789 7.809 9.312 1 97.44 60 ASN B C 1
ATOM 1614 O O . ASN B 1 60 ? 4.414 8.5 8.367 1 97.44 60 ASN B O 1
ATOM 1618 N N . VAL B 1 61 ? 4.176 7.746 10.508 1 97.94 61 VAL B N 1
ATOM 1619 C CA . VAL B 1 61 ? 2.902 8.453 10.625 1 97.94 61 VAL B CA 1
ATOM 1620 C C . VAL B 1 61 ? 2.949 9.406 11.812 1 97.94 61 VAL B C 1
ATOM 1622 O O . VAL B 1 61 ? 3.373 9.031 12.906 1 97.94 61 VAL B O 1
ATOM 1625 N N . ILE B 1 62 ? 2.594 10.625 11.602 1 98.44 62 ILE B N 1
ATOM 1626 C CA . ILE B 1 62 ? 2.266 11.586 12.648 1 98.44 62 ILE B CA 1
ATOM 1627 C C . ILE B 1 62 ? 0.866 12.148 12.414 1 98.44 62 ILE B C 1
ATOM 1629 O O . ILE B 1 62 ? 0.413 12.242 11.266 1 98.44 62 ILE B O 1
ATOM 1633 N N . ALA B 1 63 ? 0.216 12.508 13.477 1 98.44 63 ALA B N 1
ATOM 1634 C CA . ALA B 1 63 ? -1.174 12.938 13.344 1 98.44 63 ALA B CA 1
ATOM 1635 C C . ALA B 1 63 ? -1.476 14.109 14.266 1 98.44 63 ALA B C 1
ATOM 1637 O O . ALA B 1 63 ? -0.789 14.312 15.273 1 98.44 63 ALA B O 1
ATOM 1638 N N . TYR B 1 64 ? -2.455 14.898 13.852 1 97.94 64 TYR B N 1
ATOM 1639 C CA . TYR B 1 64 ? -2.975 15.992 14.664 1 97.94 64 TYR B CA 1
ATOM 1640 C C . TYR B 1 64 ? -4.496 16 14.664 1 97.94 64 TYR B C 1
ATOM 1642 O O . TYR B 1 64 ? -5.125 15.867 13.609 1 97.94 64 TYR B O 1
ATOM 1650 N N . ASP B 1 65 ? -5.008 16.094 15.828 1 96.56 65 ASP B N 1
ATOM 1651 C CA . ASP B 1 65 ? -6.438 16.328 15.992 1 96.56 65 ASP B CA 1
ATOM 1652 C C . ASP B 1 65 ? -6.707 17.25 17.188 1 96.56 65 ASP B C 1
ATOM 1654 O O . ASP B 1 65 ? -6.18 17.016 18.281 1 96.56 65 ASP B O 1
ATOM 1658 N N . LYS B 1 66 ? -7.496 18.156 16.938 1 93.25 66 LYS B N 1
ATOM 1659 C CA . LYS B 1 66 ? -7.766 19.156 17.969 1 93.25 66 LYS B CA 1
ATOM 1660 C C . LYS B 1 66 ? -8.5 18.547 19.156 1 93.25 66 LYS B C 1
ATOM 1662 O O . LYS B 1 66 ? -8.312 18.969 20.297 1 93.25 66 LYS B O 1
ATOM 1667 N N . PHE B 1 67 ? -9.227 17.5 18.984 1 95.12 67 PHE B N 1
ATOM 1668 C CA . PHE B 1 67 ? -10.141 17.016 20.016 1 95.12 67 PHE B CA 1
ATOM 1669 C C . PHE B 1 67 ? -9.781 15.602 20.453 1 95.12 67 PHE B C 1
ATOM 1671 O O . PHE B 1 67 ? -10.211 15.141 21.5 1 95.12 67 PHE B O 1
ATOM 1678 N N . ILE B 1 68 ? -9.016 14.906 19.688 1 96.25 68 ILE B N 1
ATOM 1679 C CA . ILE B 1 6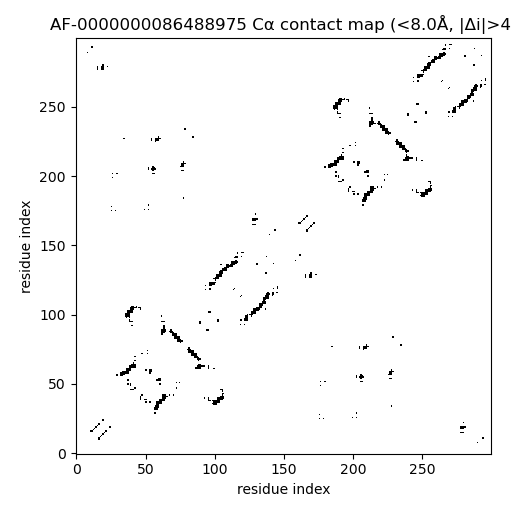8 ? -8.664 13.523 19.984 1 96.25 68 ILE B CA 1
ATOM 1680 C C . ILE B 1 68 ? -7.172 13.422 20.281 1 96.25 68 ILE B C 1
ATOM 1682 O O . ILE B 1 68 ? -6.344 13.414 19.375 1 96.25 68 ILE B O 1
ATOM 1686 N N . PRO B 1 69 ? -6.828 13.297 21.5 1 97 69 PRO B N 1
ATOM 1687 C CA . PRO B 1 69 ? -5.406 13.305 21.844 1 97 69 PRO B CA 1
ATOM 1688 C C . PRO B 1 69 ? -4.691 12.016 21.469 1 97 69 PRO B C 1
ATOM 1690 O O . PRO B 1 69 ? -3.494 12.031 21.172 1 97 69 PRO B O 1
ATOM 1693 N N . THR B 1 70 ? -5.449 10.875 21.547 1 97.62 70 THR B N 1
ATOM 1694 C CA . THR B 1 70 ? -4.863 9.586 21.203 1 97.62 70 THR B CA 1
ATOM 1695 C C . THR B 1 70 ? -5.906 8.68 20.562 1 97.62 70 THR B C 1
ATOM 1697 O O . THR B 1 70 ? -7.105 8.844 20.797 1 97.62 70 THR B O 1
ATOM 1700 N N . LYS B 1 71 ? -5.449 7.836 19.75 1 97.62 71 LYS B N 1
ATOM 1701 C CA . LYS B 1 71 ? -6.273 6.797 19.141 1 97.62 71 LYS B CA 1
ATOM 1702 C C . LYS B 1 71 ? -5.488 5.504 18.953 1 97.62 71 LYS B C 1
ATOM 1704 O O . LYS B 1 71 ? -4.336 5.527 18.516 1 97.62 71 LYS B O 1
ATOM 1709 N N . ASP B 1 72 ? -6.066 4.379 19.375 1 97.94 72 ASP B N 1
ATOM 1710 C CA . ASP B 1 72 ? -5.492 3.072 19.062 1 97.94 72 ASP B CA 1
ATOM 1711 C C . ASP B 1 72 ? -6.016 2.547 17.734 1 97.94 72 ASP B C 1
ATOM 1713 O O . ASP B 1 72 ? -7.227 2.508 17.5 1 97.94 72 ASP B O 1
ATOM 1717 N N . ILE B 1 73 ? -5.105 2.178 16.906 1 97 73 ILE B N 1
ATOM 1718 C CA . ILE B 1 73 ? -5.457 1.645 15.594 1 97 73 ILE B CA 1
ATOM 1719 C C . ILE B 1 73 ? -4.965 0.204 15.477 1 97 73 ILE B C 1
ATOM 1721 O O . ILE B 1 73 ? -3.789 -0.08 15.719 1 97 73 ILE B O 1
ATOM 1725 N N . GLN B 1 74 ? -5.832 -0.627 15.078 1 96.38 74 GLN B N 1
ATOM 1726 C CA . GLN B 1 74 ? -5.477 -2.033 14.922 1 96.38 74 GLN B CA 1
ATOM 1727 C C . GLN B 1 74 ? -5.375 -2.41 13.445 1 96.38 74 GLN B C 1
ATOM 1729 O O . GLN B 1 74 ? -6.258 -2.072 12.648 1 96.38 74 GLN B O 1
ATOM 1734 N N . LEU B 1 75 ? -4.34 -3.082 13.086 1 95.31 75 LEU B N 1
ATOM 1735 C CA . LEU B 1 75 ? -4.191 -3.703 11.773 1 95.31 75 LEU B CA 1
ATOM 1736 C C . LEU B 1 75 ? -4.246 -5.223 11.883 1 95.31 75 LEU B C 1
ATOM 1738 O O . LEU B 1 75 ? -3.58 -5.812 12.742 1 95.31 75 LEU B O 1
ATOM 1742 N N . ASN B 1 76 ? -5.047 -5.789 11.008 1 95.38 76 ASN B N 1
ATOM 1743 C CA . ASN B 1 76 ? -5.133 -7.238 10.906 1 95.38 76 ASN B CA 1
ATOM 1744 C C . ASN B 1 76 ? -4.469 -7.75 9.625 1 95.38 76 ASN B C 1
ATOM 1746 O O . ASN B 1 76 ? -4.582 -7.129 8.57 1 95.38 76 ASN B O 1
ATOM 1750 N N . PHE B 1 77 ? -3.873 -8.883 9.758 1 95.69 77 PHE B N 1
ATOM 1751 C CA . PHE B 1 77 ? -3.145 -9.43 8.617 1 95.69 77 PHE B CA 1
ATOM 1752 C C . PHE B 1 77 ? -3.738 -10.758 8.18 1 95.69 77 PHE B C 1
ATOM 1754 O O . PHE B 1 77 ? -4.508 -11.375 8.922 1 95.69 77 PHE B O 1
ATOM 1761 N N . PHE B 1 78 ? -3.396 -11.172 7.012 1 94.88 78 PHE B N 1
ATOM 1762 C CA . PHE B 1 78 ? -4.059 -12.266 6.309 1 94.88 78 PHE B CA 1
ATOM 1763 C C . PHE B 1 78 ? -3.838 -13.586 7.031 1 94.88 78 PHE B C 1
ATOM 1765 O O . PHE B 1 78 ? -4.621 -14.523 6.875 1 94.88 78 PHE B O 1
ATOM 1772 N N . ASP B 1 79 ? -2.805 -13.719 7.816 1 95.88 79 ASP B N 1
ATOM 1773 C CA . ASP B 1 79 ? -2.475 -14.984 8.461 1 95.88 79 ASP B CA 1
ATOM 1774 C C . ASP B 1 79 ? -3.016 -15.031 9.891 1 95.88 79 ASP B C 1
ATOM 1776 O O . ASP B 1 79 ? -2.592 -15.867 10.688 1 95.88 79 ASP B O 1
ATOM 1780 N N . GLY B 1 80 ? -3.838 -14.055 10.273 1 96.12 80 GLY B N 1
ATOM 1781 C CA . GLY B 1 80 ? -4.508 -14.047 11.562 1 96.12 80 GLY B CA 1
ATOM 1782 C C . GLY B 1 80 ? -3.797 -13.195 12.594 1 96.12 80 GLY B C 1
ATOM 1783 O O . GLY B 1 80 ? -4.328 -12.953 13.68 1 96.12 80 GLY B O 1
ATOM 1784 N N . GLN B 1 81 ? -2.594 -12.727 12.281 1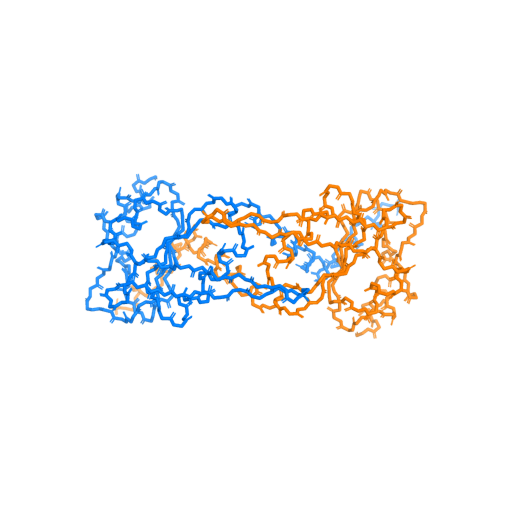 96.88 81 GLN B N 1
ATOM 1785 C CA . GLN B 1 81 ? -1.876 -11.828 13.18 1 96.88 81 GLN B CA 1
ATOM 1786 C C . GLN B 1 81 ? -2.492 -10.43 13.172 1 96.88 81 GLN B C 1
ATOM 1788 O O . GLN B 1 81 ? -3.229 -10.078 12.242 1 96.88 81 GLN B O 1
ATOM 1793 N N . SER B 1 82 ? -2.215 -9.672 14.312 1 96.69 82 SER B N 1
ATOM 1794 C CA . SER B 1 82 ? -2.648 -8.281 14.391 1 96.69 82 SER B CA 1
ATOM 1795 C C . SER B 1 82 ? -1.658 -7.441 15.188 1 96.69 82 SER B C 1
ATOM 1797 O O . SER B 1 82 ? -0.882 -7.969 15.984 1 96.69 82 SER B O 1
ATOM 1799 N N . LEU B 1 83 ? -1.648 -6.184 14.953 1 96.69 83 LEU B N 1
ATOM 1800 C CA . LEU B 1 83 ? -0.876 -5.207 15.711 1 96.69 83 LEU B CA 1
ATOM 1801 C C . LEU B 1 83 ? -1.734 -3.998 16.078 1 96.69 83 LEU B C 1
ATOM 1803 O O . LEU B 1 83 ? -2.576 -3.568 15.281 1 96.69 83 LEU B O 1
ATOM 1807 N N . THR B 1 84 ? -1.503 -3.477 17.219 1 97.88 84 THR B N 1
ATOM 1808 C CA . THR B 1 84 ? -2.141 -2.234 17.641 1 97.88 84 THR B CA 1
ATOM 1809 C C . THR B 1 84 ? -1.137 -1.085 17.641 1 97.88 84 THR B C 1
ATOM 1811 O O . THR B 1 84 ? -0.039 -1.211 18.188 1 97.88 84 THR B O 1
ATOM 1814 N N . PHE B 1 85 ? -1.506 -0 17.031 1 97.81 85 PHE B N 1
ATOM 1815 C CA . PHE B 1 85 ? -0.702 1.216 17 1 97.81 85 PHE B CA 1
ATOM 1816 C C . PHE B 1 85 ? -1.336 2.311 17.844 1 97.81 85 PHE B C 1
ATOM 1818 O O . PHE B 1 85 ? -2.506 2.652 17.656 1 97.81 85 PHE B O 1
ATOM 1825 N N . HIS B 1 86 ? -0.587 2.873 18.703 1 98.12 86 HIS B N 1
ATOM 1826 C CA . HIS B 1 86 ? -1.051 3.969 19.547 1 98.12 86 HIS B CA 1
ATOM 1827 C C . HIS B 1 86 ? -0.707 5.32 18.938 1 98.12 86 HIS B C 1
ATOM 1829 O O . HIS B 1 86 ? 0.426 5.793 19.062 1 98.12 86 HIS B O 1
ATOM 1835 N N . ILE B 1 87 ? -1.698 5.906 18.344 1 98.12 87 ILE B N 1
ATOM 1836 C CA . ILE B 1 87 ? -1.48 7.168 17.641 1 98.12 87 ILE B CA 1
ATOM 1837 C C . ILE B 1 87 ? -1.766 8.336 18.578 1 98.12 87 ILE B C 1
ATOM 1839 O O . ILE B 1 87 ? -2.879 8.477 19.094 1 98.12 87 ILE B O 1
ATOM 1843 N N . LYS B 1 88 ? -0.799 9.141 18.797 1 97.69 88 LYS B N 1
ATOM 1844 C CA . LYS B 1 88 ? -0.941 10.352 19.594 1 97.69 88 LYS B CA 1
ATOM 1845 C C . LYS B 1 88 ? -0.969 11.594 18.719 1 97.69 88 LYS B C 1
ATOM 1847 O O . LYS B 1 88 ? -0.146 11.742 17.812 1 97.69 88 LYS B O 1
ATOM 1852 N N . SER B 1 89 ? -1.898 12.445 19 1 98.31 89 SER B N 1
ATOM 1853 C CA . SER B 1 89 ? -1.897 13.742 18.328 1 98.31 89 SER B CA 1
ATOM 1854 C C . SER B 1 89 ? -0.68 14.57 18.719 1 98.31 89 SER B C 1
ATOM 1856 O O . SER B 1 89 ? -0.371 14.695 19.906 1 98.31 89 SER B O 1
ATOM 1858 N N . VAL B 1 90 ? -0.004 15.086 17.766 1 98.12 90 VAL B N 1
ATOM 1859 C CA . VAL B 1 90 ? 1.08 16.016 18.062 1 98.12 90 VAL B CA 1
ATOM 1860 C C . VAL B 1 90 ? 0.506 17.312 18.609 1 98.12 90 VAL B C 1
ATOM 1862 O O . VAL B 1 90 ? -0.698 17.562 18.516 1 98.12 90 VAL B O 1
ATOM 1865 N N . ASP B 1 91 ? 1.334 18.141 19.062 1 96.19 91 ASP B N 1
ATOM 1866 C CA . ASP B 1 91 ? 0.894 19.281 19.875 1 96.19 91 ASP B CA 1
ATOM 1867 C C . ASP B 1 91 ? 0.407 20.422 18.984 1 96.19 91 ASP B C 1
ATOM 1869 O O . ASP B 1 91 ? -0.313 21.312 19.438 1 96.19 91 ASP B O 1
ATOM 1873 N N . SER B 1 92 ? 0.908 20.422 17.734 1 96.69 92 SER B N 1
ATOM 1874 C CA . SER B 1 92 ? 0.54 21.547 16.875 1 96.69 92 SER B CA 1
ATOM 1875 C C . SER B 1 92 ? 0.539 21.156 15.406 1 96.69 92 SER B C 1
ATOM 1877 O O . SER B 1 92 ? 1.263 20.234 15.008 1 96.69 92 SER B O 1
ATOM 1879 N N . LEU B 1 93 ? -0.12 21.875 14.672 1 95.69 93 LEU B N 1
ATOM 1880 C CA . LEU B 1 93 ? -0.128 21.703 13.227 1 95.69 93 LEU B CA 1
ATOM 1881 C C . LEU B 1 93 ? 1.246 22 12.633 1 95.69 93 LEU B C 1
ATOM 1883 O O . LEU B 1 93 ? 1.631 21.406 11.625 1 95.69 93 LEU B O 1
ATOM 1887 N N . GLU B 1 94 ? 1.95 22.828 13.305 1 97.25 94 GLU B N 1
ATOM 1888 C CA . GLU B 1 94 ? 3.287 23.188 12.836 1 97.25 94 GLU B CA 1
ATOM 1889 C C . GLU B 1 94 ? 4.176 21.953 12.719 1 97.25 94 GLU B C 1
ATOM 1891 O O . GLU B 1 94 ? 4.961 21.828 11.773 1 97.25 94 GLU B O 1
ATOM 1896 N N . THR B 1 95 ? 3.99 21.062 13.648 1 98.12 95 THR B N 1
ATOM 1897 C CA . THR B 1 95 ? 4.762 19.828 13.617 1 98.12 95 THR B CA 1
ATOM 1898 C C . THR B 1 95 ? 4.441 19.031 12.359 1 98.12 95 THR B C 1
ATOM 1900 O O . THR B 1 95 ? 5.34 18.469 11.719 1 98.12 95 THR B O 1
ATOM 1903 N N . ILE B 1 96 ? 3.252 18.984 11.969 1 97.81 96 ILE B N 1
ATOM 1904 C CA . ILE B 1 96 ? 2.814 18.281 10.766 1 97.81 96 ILE B CA 1
ATOM 1905 C C . ILE B 1 96 ? 3.451 18.922 9.531 1 97.81 96 ILE B C 1
ATOM 1907 O O . ILE B 1 96 ? 4.035 18.219 8.703 1 97.81 96 ILE B O 1
ATOM 1911 N N . TYR B 1 97 ? 3.373 20.219 9.461 1 95.19 97 TYR B N 1
ATOM 1912 C CA . TYR B 1 97 ? 3.893 20.922 8.297 1 95.19 97 TYR B CA 1
ATOM 1913 C C . TYR B 1 97 ? 5.391 20.703 8.141 1 95.19 97 TYR B C 1
ATOM 1915 O O . TYR B 1 97 ? 5.871 20.406 7.039 1 95.19 97 TYR B O 1
ATOM 1923 N N . LYS B 1 98 ? 6.098 20.688 9.211 1 97.56 98 LYS B N 1
ATOM 1924 C CA . LYS B 1 98 ? 7.559 20.688 9.188 1 97.56 98 LYS B CA 1
ATOM 1925 C C . LYS B 1 98 ? 8.094 19.281 8.93 1 97.56 98 LYS B C 1
ATOM 1927 O O . LYS B 1 98 ? 9.156 19.125 8.328 1 97.56 98 LYS B O 1
ATOM 1932 N N . GLN B 1 99 ? 7.352 18.281 9.32 1 97.94 99 GLN B N 1
ATOM 1933 C CA . GLN B 1 99 ? 7.961 16.953 9.367 1 97.94 99 GLN B CA 1
ATOM 1934 C C . GLN B 1 99 ? 7.418 16.062 8.25 1 97.94 99 GLN B C 1
ATOM 1936 O O . GLN B 1 99 ? 8.023 15.039 7.922 1 97.94 99 GLN B O 1
ATOM 1941 N N . SER B 1 100 ? 6.375 16.422 7.672 1 96.38 100 SER B N 1
ATOM 1942 C CA . SER B 1 100 ? 5.684 15.516 6.762 1 96.38 100 SER B CA 1
ATOM 1943 C C . SER B 1 100 ? 6.219 15.648 5.336 1 96.38 100 SER B C 1
ATOM 1945 O O . SER B 1 100 ? 6.516 16.75 4.883 1 96.38 100 SER B O 1
ATOM 1947 N N . ASP B 1 101 ? 6.355 14.469 4.73 1 92.25 101 ASP B N 1
ATOM 1948 C CA . ASP B 1 101 ? 6.547 14.453 3.285 1 92.25 101 ASP B CA 1
ATOM 1949 C C . ASP B 1 101 ? 5.207 14.5 2.555 1 92.25 101 ASP B C 1
ATOM 1951 O O . ASP B 1 101 ? 5.121 15.016 1.437 1 92.25 101 ASP B O 1
ATOM 1955 N N . PHE B 1 102 ? 4.188 13.953 3.217 1 88.69 102 PHE B N 1
ATOM 1956 C CA . PHE B 1 102 ? 2.801 13.953 2.77 1 88.69 102 PHE B CA 1
ATOM 1957 C C . PHE B 1 102 ? 1.874 14.43 3.883 1 88.69 102 PHE B C 1
ATOM 1959 O O . PHE B 1 102 ? 2.006 14 5.031 1 88.69 102 PHE B O 1
ATOM 1966 N N . ILE B 1 103 ? 0.96 15.328 3.477 1 91.25 103 ILE B N 1
ATOM 1967 C CA . ILE B 1 103 ? -0.007 15.805 4.461 1 91.25 103 ILE B CA 1
ATOM 1968 C C . ILE B 1 103 ? -1.425 15.586 3.938 1 91.25 103 ILE B C 1
ATOM 1970 O O . ILE B 1 103 ? -1.736 15.945 2.801 1 91.25 103 ILE B O 1
ATOM 1974 N N . SER B 1 104 ? -2.23 14.969 4.746 1 88.69 104 SER B N 1
ATOM 1975 C CA . SER B 1 104 ? -3.629 14.75 4.391 1 88.69 104 SER B CA 1
ATOM 1976 C C . SER B 1 104 ? -4.562 15.383 5.418 1 88.69 104 SER B C 1
ATOM 1978 O O . SER B 1 104 ? -4.422 15.148 6.621 1 88.69 104 SER B O 1
ATOM 1980 N N . PHE B 1 105 ? -5.566 16.109 4.934 1 88.94 105 PHE B N 1
ATOM 1981 C CA . PHE B 1 105 ? -6.52 16.797 5.809 1 88.94 105 PHE B CA 1
ATOM 1982 C C . PHE B 1 105 ? -7.863 16.078 5.797 1 88.94 105 PHE B C 1
ATOM 1984 O O . PHE B 1 105 ? -8.438 15.844 4.73 1 88.94 105 PHE B O 1
ATOM 1991 N N . HIS B 1 106 ? -8.32 15.734 6.953 1 89.12 106 HIS B N 1
ATOM 1992 C CA . HIS B 1 106 ? -9.594 15.039 7.145 1 89.12 106 HIS B CA 1
ATOM 1993 C C . HIS B 1 106 ? -10.445 15.727 8.203 1 89.12 106 HIS B C 1
ATOM 1995 O O . HIS B 1 106 ? -10.977 15.07 9.102 1 89.12 106 HIS B O 1
ATOM 2001 N N . VAL B 1 107 ? -10.586 17.016 8.125 1 88.62 107 VAL B N 1
ATOM 2002 C CA . VAL B 1 107 ? -11.344 17.812 9.094 1 88.62 107 VAL B CA 1
ATOM 2003 C C . VAL B 1 107 ? -12.562 18.438 8.414 1 88.62 107 VAL B C 1
ATOM 2005 O O . VAL B 1 107 ? -12.586 18.609 7.195 1 88.62 107 VAL B O 1
ATOM 2008 N N . PRO B 1 108 ? -13.539 18.734 9.188 1 83.06 108 PRO B N 1
ATOM 2009 C CA . PRO B 1 108 ? -14.688 19.422 8.602 1 83.06 108 PRO B CA 1
ATOM 2010 C C . PRO B 1 108 ? -14.336 20.797 8.055 1 83.06 108 PRO B C 1
ATOM 2012 O O . PRO B 1 108 ? -13.266 21.344 8.367 1 83.06 108 PRO B O 1
ATOM 2015 N N . ALA B 1 109 ? -15.234 21.25 7.223 1 76.19 109 ALA B N 1
ATOM 2016 C CA . ALA B 1 109 ? -15.047 22.609 6.715 1 76.19 109 ALA B CA 1
ATOM 2017 C C . ALA B 1 109 ? -14.867 23.594 7.855 1 76.19 109 ALA B C 1
ATOM 2019 O O . ALA B 1 109 ? -15.531 23.5 8.891 1 76.19 109 ALA B O 1
ATOM 2020 N N . GLN B 1 110 ? -13.883 24.406 7.605 1 74.5 110 GLN B N 1
ATOM 2021 C CA . GLN B 1 110 ? -13.594 25.422 8.625 1 74.5 110 GLN B CA 1
ATOM 2022 C C . GLN B 1 110 ? -13.727 26.828 8.055 1 74.5 110 GLN B C 1
ATOM 2024 O O . GLN B 1 110 ? -13.789 27 6.836 1 74.5 110 GLN B O 1
ATOM 2029 N N . ASP B 1 111 ? -14 27.828 8.883 1 75.12 111 ASP B N 1
ATOM 2030 C CA . ASP B 1 111 ? -14.156 29.219 8.469 1 75.12 111 ASP B CA 1
ATOM 2031 C C . ASP B 1 111 ? -12.844 29.781 7.938 1 75.12 111 ASP B C 1
ATOM 2033 O O . ASP B 1 111 ? -12.844 30.688 7.094 1 75.12 111 ASP B O 1
ATOM 2037 N N . GLY B 1 112 ? -11.805 29.125 8.039 1 77.62 112 GLY B N 1
ATOM 2038 C CA . GLY B 1 112 ? -10.492 29.578 7.609 1 77.62 112 GLY B CA 1
ATOM 2039 C C . GLY B 1 112 ? -9.648 28.484 7 1 77.62 112 GLY B C 1
ATOM 2040 O O . GLY B 1 112 ? -10.055 27.312 6.988 1 77.62 112 GLY B O 1
ATOM 2041 N N . TYR B 1 113 ? -8.562 29.078 6.355 1 82.88 113 TYR B N 1
ATOM 2042 C CA . TYR B 1 113 ? -7.637 28.125 5.75 1 82.88 113 TYR B CA 1
ATOM 2043 C C . TYR B 1 113 ? -6.656 27.578 6.785 1 82.88 113 TYR B C 1
ATOM 2045 O O . TYR B 1 113 ? -6.238 28.312 7.691 1 82.88 113 TYR B O 1
ATOM 2053 N N . LEU B 1 114 ? -6.375 26.391 6.668 1 86.56 114 LEU B N 1
ATOM 2054 C CA . LEU B 1 114 ? -5.352 25.781 7.508 1 86.56 114 LEU B CA 1
ATOM 2055 C C . LEU B 1 114 ? -3.971 25.922 6.875 1 86.56 114 LEU B C 1
ATOM 2057 O O . LEU B 1 114 ? -2.955 25.828 7.566 1 86.56 114 LEU B O 1
ATOM 2061 N N . VAL B 1 115 ? -4.051 26.172 5.586 1 86 115 VAL B N 1
ATOM 2062 C CA . VAL B 1 115 ? -2.771 26.281 4.895 1 86 115 VAL B CA 1
ATOM 2063 C C . VAL B 1 115 ? -2.738 27.547 4.051 1 86 115 VAL B C 1
ATOM 2065 O O . VAL B 1 115 ? -3.492 27.688 3.084 1 86 115 VAL B O 1
ATOM 2068 N N . GLY B 1 116 ? -1.971 28.406 4.379 1 84.5 116 GLY B N 1
ATOM 2069 C CA . GLY B 1 116 ? -1.667 29.594 3.607 1 84.5 116 GLY B CA 1
ATOM 2070 C C . GLY B 1 116 ? -0.188 29.75 3.311 1 84.5 116 GLY B C 1
ATOM 2071 O O . GLY B 1 116 ? 0.555 28.781 3.291 1 84.5 116 GLY B O 1
ATOM 2072 N N . GLU B 1 117 ? 0.271 30.891 3.045 1 84 117 GLU B N 1
ATOM 2073 C CA . GLU B 1 117 ? 1.654 31.156 2.666 1 84 117 GLU B CA 1
ATOM 2074 C C . GLU B 1 117 ? 2.619 30.766 3.781 1 84 117 GLU B C 1
ATOM 2076 O O . GLU B 1 117 ? 3.654 30.156 3.525 1 84 117 GLU B O 1
ATOM 2081 N N . ALA B 1 118 ? 2.283 31.172 4.984 1 89.19 118 ALA B N 1
ATOM 2082 C CA . ALA B 1 118 ? 3.156 30.891 6.125 1 89.19 118 ALA B CA 1
ATOM 2083 C C . ALA B 1 118 ? 3.35 29.391 6.324 1 89.19 118 ALA B C 1
ATOM 2085 O O . ALA B 1 118 ? 4.461 28.938 6.609 1 89.19 118 ALA B O 1
ATOM 2086 N N . GLU B 1 119 ? 2.27 28.656 6.234 1 89.5 119 GLU B N 1
ATOM 2087 C CA . GLU B 1 119 ? 2.328 27.203 6.418 1 89.5 119 GLU B CA 1
ATOM 2088 C C . GLU B 1 119 ? 3.123 26.547 5.297 1 89.5 119 GLU B C 1
ATOM 2090 O O . GLU B 1 119 ? 3.906 25.625 5.547 1 89.5 119 GLU B O 1
ATOM 2095 N N . PHE B 1 120 ? 2.988 27.016 4.102 1 85.44 120 PHE B N 1
ATOM 2096 C CA . PHE B 1 120 ? 3.736 26.469 2.971 1 85.44 120 PHE B CA 1
ATOM 2097 C C . PHE B 1 120 ? 5.238 26.625 3.191 1 85.44 120 PHE B C 1
ATOM 2099 O O . PHE B 1 120 ? 6.012 25.719 2.867 1 85.44 120 PHE B O 1
ATOM 2106 N N . LYS B 1 121 ? 5.531 27.703 3.766 1 87.81 121 LYS B N 1
ATOM 2107 C CA . LYS B 1 121 ? 6.945 27.984 3.998 1 87.81 121 LYS B CA 1
ATOM 2108 C C . LYS B 1 121 ? 7.535 27.031 5.023 1 87.81 121 LYS B C 1
ATOM 2110 O O . LYS B 1 121 ? 8.75 26.797 5.039 1 87.81 121 LYS B O 1
ATOM 2115 N N . MET B 1 122 ? 6.691 26.531 5.871 1 93.06 122 MET B N 1
ATOM 2116 C CA . MET B 1 122 ? 7.141 25.625 6.926 1 93.06 122 MET B CA 1
ATOM 2117 C C . MET B 1 122 ? 7.309 24.203 6.395 1 93.06 122 MET B C 1
ATOM 2119 O O . MET B 1 122 ? 7.961 23.375 7.031 1 93.06 122 MET B O 1
ATOM 2123 N N . MET B 1 123 ? 6.754 23.984 5.219 1 91 123 MET B N 1
ATOM 2124 C CA . MET B 1 123 ? 6.719 22.625 4.703 1 91 123 MET B CA 1
ATOM 2125 C C . MET B 1 123 ? 8.047 22.25 4.051 1 91 123 MET B C 1
ATOM 2127 O O . MET B 1 123 ? 8.805 23.141 3.629 1 91 123 MET B O 1
ATOM 2131 N N . LYS B 1 124 ? 8.258 20.922 4.047 1 90.69 124 LYS B N 1
ATOM 2132 C CA . LYS B 1 124 ? 9.422 20.438 3.314 1 90.69 124 LYS B CA 1
ATOM 2133 C C . LYS B 1 124 ? 9.32 20.766 1.828 1 90.69 124 LYS B C 1
ATOM 2135 O O . LYS B 1 124 ? 8.219 20.781 1.265 1 90.69 124 LYS B O 1
ATOM 2140 N N . ASN B 1 125 ? 10.484 20.938 1.26 1 85.38 125 ASN B N 1
ATOM 2141 C CA . ASN B 1 125 ? 10.492 21.031 -0.196 1 85.38 125 ASN B CA 1
ATOM 2142 C C . ASN B 1 125 ? 9.969 19.75 -0.85 1 85.38 125 ASN B C 1
ATOM 2144 O O . ASN B 1 125 ? 10.438 18.656 -0.54 1 85.38 125 ASN B O 1
ATOM 2148 N N . GLY B 1 126 ? 8.906 19.938 -1.618 1 80.19 126 GLY B N 1
ATOM 2149 C CA . GLY B 1 126 ? 8.375 18.781 -2.318 1 80.19 126 GLY B CA 1
ATOM 2150 C C . GLY B 1 126 ? 7.281 18.078 -1.549 1 80.19 126 GLY B C 1
ATOM 2151 O O . GLY B 1 126 ? 6.789 17.031 -1.981 1 80.19 126 GLY B O 1
ATOM 2152 N N . ALA B 1 127 ? 7.016 18.688 -0.372 1 85.62 127 ALA B N 1
ATOM 2153 C CA . ALA B 1 127 ? 5.926 18.062 0.385 1 85.62 127 ALA B CA 1
ATOM 2154 C C . ALA B 1 127 ? 4.629 18.078 -0.422 1 85.62 127 ALA B C 1
ATOM 2156 O O . ALA B 1 127 ? 4.371 19 -1.189 1 85.62 127 ALA B O 1
ATOM 2157 N N . MET B 1 128 ? 3.881 17 -0.139 1 81.12 128 MET B N 1
ATOM 2158 C CA . MET B 1 128 ? 2.619 16.859 -0.858 1 81.12 128 MET B CA 1
ATOM 2159 C C . MET B 1 128 ? 1.434 16.984 0.094 1 81.12 128 MET B C 1
ATOM 2161 O O . MET B 1 128 ? 1.465 16.453 1.204 1 81.12 128 MET B O 1
ATOM 2165 N N . ILE B 1 129 ? 0.436 17.766 -0.417 1 82.12 129 ILE B N 1
ATOM 2166 C CA . ILE B 1 129 ? -0.754 17.969 0.404 1 82.12 129 ILE B CA 1
ATOM 2167 C C . ILE B 1 129 ? -1.967 17.359 -0.292 1 82.12 129 ILE B C 1
ATOM 2169 O O . ILE B 1 129 ? -2.146 17.516 -1.5 1 82.12 129 ILE B O 1
ATOM 2173 N N . VAL B 1 130 ? -2.707 16.609 0.555 1 74.75 130 VAL B N 1
ATOM 2174 C CA . VAL B 1 130 ? -3.984 16.078 0.1 1 74.75 130 VAL B CA 1
ATOM 2175 C C . VAL B 1 130 ? -5.113 16.625 0.968 1 74.75 130 VAL B C 1
ATOM 2177 O O . VAL B 1 130 ? -5.113 16.438 2.188 1 74.75 130 VAL B O 1
ATOM 2180 N N . ASN B 1 131 ? -5.965 17.359 0.315 1 72.06 131 ASN B N 1
ATOM 2181 C CA . ASN B 1 131 ? -7.129 17.875 1.036 1 72.06 131 ASN B CA 1
ATOM 2182 C C . ASN B 1 131 ? -8.344 16.969 0.84 1 72.06 131 ASN B C 1
ATOM 2184 O O . ASN B 1 131 ? -8.969 16.984 -0.223 1 72.06 131 ASN B O 1
ATOM 2188 N N . ALA B 1 132 ? -8.586 16.109 1.715 1 65.06 132 ALA B N 1
ATOM 2189 C CA . ALA B 1 132 ? -9.75 15.227 1.679 1 65.06 132 ALA B CA 1
ATOM 2190 C C . ALA B 1 132 ? -10.898 15.797 2.514 1 65.06 132 ALA B C 1
ATOM 2192 O O . ALA B 1 132 ? -11.914 15.133 2.719 1 65.06 132 ALA B O 1
ATOM 2193 N N . ALA B 1 133 ? -10.68 16.984 2.893 1 64.44 133 ALA B N 1
ATOM 2194 C CA . ALA B 1 133 ? -11.68 17.641 3.732 1 64.44 133 ALA B CA 1
ATOM 2195 C C . ALA B 1 133 ? -12.773 18.281 2.887 1 64.44 133 ALA B C 1
ATOM 2197 O O . ALA B 1 133 ? -12.562 18.562 1.703 1 64.44 133 ALA B O 1
ATOM 2198 N N . ARG B 1 134 ? -13.984 18.125 3.35 1 58.69 134 ARG B N 1
ATOM 2199 C CA . ARG B 1 134 ? -15.133 18.734 2.68 1 58.69 134 ARG B CA 1
ATOM 2200 C C . ARG B 1 134 ? -15.07 20.25 2.773 1 58.69 134 ARG B C 1
ATOM 2202 O O . ARG B 1 134 ? -15.953 20.938 2.256 1 58.69 134 ARG B O 1
ATOM 2209 N N . GLY B 1 135 ? -13.984 20.938 2.826 1 58.69 135 GLY B N 1
ATOM 2210 C CA . GLY B 1 135 ? -14 22.391 2.83 1 58.69 135 GLY B CA 1
ATOM 2211 C C . GLY B 1 135 ? -12.633 23 2.566 1 58.69 135 GLY B C 1
ATOM 2212 O O . GLY B 1 135 ? -11.68 22.281 2.256 1 58.69 135 GLY B O 1
ATOM 2213 N N . GLY B 1 136 ? -12.586 24.375 2.486 1 64.81 136 GLY B N 1
ATOM 2214 C CA . GLY B 1 136 ? -11.438 25.203 2.129 1 64.81 136 GLY B CA 1
ATOM 2215 C C . GLY B 1 136 ? -10.312 25.125 3.139 1 64.81 136 GLY B C 1
ATOM 2216 O O . GLY B 1 136 ? -10.305 25.859 4.129 1 64.81 136 GLY B O 1
ATOM 2217 N N . VAL B 1 137 ? -9.445 24.125 3.098 1 75.12 137 VAL B N 1
ATOM 2218 C CA . VAL B 1 137 ? -8.336 23.984 4.035 1 75.12 137 VAL B CA 1
ATOM 2219 C C . VAL B 1 137 ? -7.098 24.688 3.484 1 75.12 137 VAL B C 1
ATOM 2221 O O . VAL B 1 137 ? -6.258 25.172 4.25 1 75.12 137 VAL B O 1
ATOM 2224 N N . ILE B 1 138 ? -7.156 24.859 2.23 1 74.38 138 ILE B N 1
ATOM 2225 C CA . ILE B 1 138 ? -5.961 25.422 1.614 1 74.38 138 ILE B CA 1
ATOM 2226 C C . ILE B 1 138 ? -6.309 26.75 0.936 1 74.38 138 ILE B C 1
ATOM 2228 O O . ILE B 1 138 ? -7.293 26.828 0.202 1 74.38 138 ILE B O 1
ATOM 2232 N N . ASP B 1 139 ? -5.625 27.719 1.248 1 71.06 139 ASP B N 1
ATOM 2233 C CA . ASP B 1 139 ? -5.699 28.969 0.5 1 71.06 139 ASP B CA 1
ATOM 2234 C C . ASP B 1 139 ? -5.07 28.812 -0.884 1 71.06 139 ASP B C 1
ATOM 2236 O O . ASP B 1 139 ? -3.846 28.828 -1.021 1 71.06 139 ASP B O 1
ATOM 2240 N N . GLU B 1 140 ? -5.949 28.641 -1.79 1 67 140 GLU B N 1
ATOM 2241 C CA . GLU B 1 140 ? -5.48 28.359 -3.141 1 67 140 GLU B CA 1
ATOM 2242 C C . GLU B 1 140 ? -4.578 29.469 -3.666 1 67 140 GLU B C 1
ATOM 2244 O O . GLU B 1 140 ? -3.633 29.203 -4.414 1 67 140 GLU B O 1
ATOM 2249 N N . LYS B 1 141 ? -4.883 30.719 -3.316 1 66 141 LYS B N 1
ATOM 2250 C CA . LYS B 1 141 ? -4.012 31.828 -3.73 1 66 141 LYS B CA 1
ATOM 2251 C C . LYS B 1 141 ? -2.611 31.672 -3.145 1 66 141 LYS B C 1
ATOM 2253 O O . LYS B 1 141 ? -1.615 31.906 -3.826 1 66 141 LYS B O 1
ATOM 2258 N N . ALA B 1 142 ? -2.555 31.328 -1.947 1 63.19 142 ALA B N 1
ATOM 2259 C CA . ALA B 1 142 ? -1.275 31.094 -1.284 1 63.19 142 ALA B CA 1
ATOM 2260 C C . ALA B 1 142 ? -0.534 29.922 -1.931 1 63.19 142 ALA B C 1
ATOM 2262 O O . ALA B 1 142 ? 0.693 29.953 -2.045 1 63.19 142 ALA B O 1
ATOM 2263 N N . LEU B 1 143 ? -1.264 28.984 -2.285 1 64.12 143 LEU B N 1
ATOM 2264 C CA . LEU B 1 143 ? -0.678 27.812 -2.928 1 64.12 143 LEU B CA 1
ATOM 2265 C C . LEU B 1 143 ? 0.032 28.203 -4.223 1 64.12 143 LEU B C 1
ATOM 2267 O O . LEU B 1 143 ? 1.158 27.766 -4.473 1 64.12 143 LEU B O 1
ATOM 2271 N N . VAL B 1 144 ? -0.667 28.938 -4.984 1 61.97 144 VAL B N 1
ATOM 2272 C CA . VAL B 1 144 ? -0.106 29.375 -6.262 1 61.97 144 VAL B CA 1
ATOM 2273 C C . VAL B 1 144 ? 1.182 30.156 -6.02 1 61.97 144 VAL B C 1
ATOM 2275 O O . VAL B 1 144 ? 2.18 29.953 -6.711 1 61.97 144 VAL B O 1
ATOM 2278 N N . LYS B 1 145 ? 1.174 31 -5.07 1 62.88 145 LYS B N 1
ATOM 2279 C CA . LYS B 1 145 ? 2.354 31.797 -4.746 1 62.88 145 LYS B CA 1
ATOM 2280 C C . LYS B 1 145 ? 3.52 30.906 -4.328 1 62.88 145 LYS B C 1
ATOM 2282 O O . LYS B 1 145 ? 4.664 31.141 -4.715 1 62.88 145 LYS B O 1
ATOM 2287 N N . ALA B 1 146 ? 3.27 29.969 -3.596 1 60.62 146 ALA B N 1
ATOM 2288 C CA . ALA B 1 146 ? 4.289 29.047 -3.098 1 60.62 146 ALA B CA 1
ATOM 2289 C C . ALA B 1 146 ? 4.906 28.25 -4.238 1 60.62 146 ALA B C 1
ATOM 2291 O O . ALA B 1 146 ? 6.117 28 -4.25 1 60.62 146 ALA B O 1
ATOM 2292 N N . LEU B 1 147 ? 4.102 27.812 -5.113 1 60.53 147 LEU B N 1
ATOM 2293 C CA . LEU B 1 147 ? 4.574 27.031 -6.25 1 60.53 147 LEU B CA 1
ATOM 2294 C C . LEU B 1 147 ? 5.438 27.875 -7.176 1 60.53 147 LEU B C 1
ATOM 2296 O O . LEU B 1 147 ? 6.387 27.375 -7.777 1 60.53 147 LEU B O 1
ATOM 2300 N N . ASP B 1 148 ? 5.004 29.109 -7.266 1 57.31 148 ASP B N 1
ATOM 2301 C CA . ASP B 1 148 ? 5.762 30.031 -8.109 1 57.31 148 ASP B CA 1
ATOM 2302 C C . ASP B 1 148 ? 7.105 30.375 -7.473 1 57.31 148 ASP B C 1
ATOM 2304 O O . ASP B 1 148 ? 8.062 30.719 -8.172 1 57.31 148 ASP B O 1
ATOM 2308 N N . ALA B 1 149 ? 7.047 30.328 -6.195 1 55.28 149 ALA B N 1
ATOM 2309 C CA . ALA B 1 149 ? 8.25 30.75 -5.484 1 55.28 149 ALA B CA 1
ATOM 2310 C C . ALA B 1 149 ? 9.281 29.625 -5.445 1 55.28 149 ALA B C 1
ATOM 2312 O O . ALA B 1 149 ? 10.461 29.859 -5.176 1 55.28 149 ALA B O 1
ATOM 2313 N N . GLY B 1 150 ? 8.961 28.375 -5.609 1 52.88 150 GLY B N 1
ATOM 2314 C CA . GLY B 1 150 ? 9.922 27.281 -5.645 1 52.88 150 GLY B CA 1
ATOM 2315 C C . GLY B 1 150 ? 10.375 26.922 -7.051 1 52.88 150 GLY B C 1
ATOM 2316 O O . GLY B 1 150 ? 9.766 27.359 -8.031 1 52.88 150 GLY B O 1
#

Organism: NCBI:txid399045

Secondary structure (DSSP, 8-state):
---SSSSSSSSTTHHHHHHHHHHHHHHHHHHHHTTSEEEEE--SHHHHHHHHHHHHTT-EEEEE-SS-SEEEEEEE-TTS-EEEEEEEB-S-HHHHHHH-SEEEE-----SS-SB-HHHHHHSPTT-EEEE-SSS--B-HHHHHHHHHH-/---GGGSTTSSTTSHHHHHHHHHHHHHHHHHHHTTSEEEEE--SHHHHHHHHHHHHTT-EEEEE-SS-SEEEEEEE-TTS-EEEEEEEB-S-HHHHHHH-SEEEE-----SS-SB-HHHHHHSPTT-EEEE-SSS--B-HHHHHHHHHH-

InterPro domains:
  IPR006140 D-isomer specific 2-hydroxyacid dehydrogenase, NAD-binding domain [PF02826] (2-150)
  IPR029752 D-isomer specific 2-hydroxyacid dehydrogenase, NAD-binding domain conserved site 1 [PS00065] (38-65)
  IPR029753 D-isomer specific 2-hydroxyacid dehydrogenase, NAD-binding domain conserved site [PS00671] (123-139)
  IPR036291 NAD(P)-binding domain superfamily [SSF51735] (25-150)
  IPR058205 D-lactate dehydrogenase-like [PTHR43026] (30-149)

Nearest PDB structures (foldseek):
  8j3o-assembly4_D  TM=7.068E-01  e=6.414E-06  Candida dubliniensis CD36
  6pr2-assembly1_A  TM=5.285E-01  e=4.550E-02  Salmonella enterica subsp. enterica serovar Typhimurium
  4gur-assembly1_A  TM=5.998E-01  e=1.875E-01  Homo sapiens
  4hsu-assembly1_A  TM=5.972E-01  e=2.121E-01  Homo sapiens
  1p74-assembly1_A  TM=5.545E-01  e=1.345E+00  Haemophilus influenzae

Sequence (300 aa):
MVRHLHDSNRKMPLEGDSQFKQLKKVYEDANEMAGKTLGVVGLGRIGIETIKIGIGLGMNVIAYDKFIPTKDIQLNFFDGQSLTFHIKSVDSLETIYKQSDFISFHVPAQDGYLVGEAEFKMMKNGAMIVNAARGGVIDEKALVKALDAGMVRHLHDSNRKMPLEGDSQFKQLKKVYEDANEMAGKTLGVVGLGRIGIETIKIGIGLGMNVIAYDKFIPTKDIQLNFFDGQSLTFHIKSVDSLETIYKQSDFISFHVPAQDGYLVGEAEFKMMKNGAMIVNAARGGVIDEKALVKALDAG

Solvent-accessible surface area (backbone atoms only — not comparable to full-atom values): 16189 Å² total; per-residue (Å²): 135,89,73,75,78,70,66,68,81,59,60,84,33,41,73,46,37,46,44,28,48,42,54,51,44,48,48,52,49,36,62,67,40,36,71,37,30,37,17,33,34,21,76,45,73,67,29,45,52,50,48,53,49,39,48,28,41,38,17,27,79,47,36,34,31,97,83,47,60,63,47,80,44,74,48,70,44,72,86,73,50,69,49,77,44,80,45,53,34,50,95,46,70,64,58,40,36,50,62,18,44,30,35,37,34,41,42,72,61,50,101,50,58,76,30,40,53,72,47,55,69,48,31,39,90,83,44,37,58,33,79,69,28,84,39,57,43,56,32,63,70,31,49,53,51,52,59,68,71,100,136,88,73,74,79,71,64,67,84,60,60,83,33,43,72,45,35,47,44,29,46,42,54,52,45,48,48,52,48,34,62,67,40,37,71,37,28,38,16,34,35,21,77,44,74,67,28,45,53,50,47,53,49,39,48,26,41,37,16,28,77,48,36,33,32,96,84,48,59,63,47,80,44,74,48,69,45,72,87,72,49,71,50,76,43,80,45,53,34,50,95,46,67,65,58,42,36,51,63,18,45,31,35,39,35,40,42,73,59,49,101,51,60,76,31,40,54,72,46,56,68,46,31,40,90,82,44,39,57,33,79,71,29,84,39,56,42,56,33,63,70,32,49,54,51,52,59,68,69,99

Foldseek 3Di:
DPPPPPPVVPPVCPVVVVVVVVVVVVVVVLVVQAAFEEEEEDDPPVSLVVVLVSVVSNHHYAYAYPPDQWDWHKDADPVGDIDIDIYGHDDDVLVRQQRHLEYEYADEADPDALEAQVSLVNHDVNRYYHYPYPYHNYDVVRVVVSVVVD/DPPPPPPPVPPVCPVVVVVVVVVVVVVVVLVVQAAFEEEEEDDDPVSLVVVLVSVVSNHHYAYAYPPDQWDWHKDADPVGDIDIDIYGHDDDVLVRQQRHLEYEYADEADPDALEAQVSLVNHDVNRYYHYPYPYHNYDVVRVVVSVVVD

pLDDT: mean 78.58, std 21.69, range [18.53, 98.44]